Protein AF-A0A420N988-F1 (afdb_monomer)

Nearest PDB structures (foldseek):
  8f6q-assembly1_A  TM=4.960E-01  e=7.822E+00  synthetic construct
  5cwn-assembly1_A  TM=2.505E-01  e=3.284E+00  synthetic construct
  4tql-assembly1_A  TM=1.385E-01  e=5.068E+00  synthetic construct

Secondary structure (DSSP, 8-state):
-HHHHHHHHHHTGGGGT--SS--TTHHHHHHHHHHH-THHHHHHHHHHHHHHH-S-HHHHHHHHHHHHHHHHHHHHTTT---HHHHHHHHHHHHHHHHTT---HHHHHHHHHHTTHHHHTT-THHHH-HHHHHHHHHHHHHH-GGGEET-SS----HHHHHHHHHTTSTT-S--SB-TTT--BHHHHHHHHT--S-HHHHHHHHHHHHH----S--HHHHHHHHHHHHHHHHHHHHHHHHHHHHH-TT--------TTHHHHHHHHHHHHHHHHHHHHHSS-GGGGGGGHHHHHHHHH-HHHHHH-HHHHHHHHHHHHHHHHTT--HHHHHHHHHHHHHHHH--S---HHHHHHHTT--EE--

Sequence (363 aa):
MTLPLFHQYVNYGLRMFCKGYSQSWIRPFFLEMSTTSPSVPILSAAIQFYIQQGSSVPVLECIDLALKTFRYEVVSYQDTLKAGILSAGVLLCKLNFLQAQPCTPYIRMISEVYNLNTQMNLPALQQNVVVRHALELLAVMDIPQFVLGRVCPSLGLWKRFREAQDTWEGGRMTSVEVVSGMPMDLLDIFADAEYDDTENLILRLSLWEWQGDTAECLQHNLWDAWRLAGIVDLRRRDQCRRRLQDRQADHDADESCGGTSVLDRLMAVISIIFDYSRLSKHRHVLIGLIFPLVVVSLEVPYLKRHAEAKQIVDNVRNAIKAERTYNLAKVVFQLLDDAWNDGSSWYDIDERARSQGVEVALM

Structure (mmCIF, N/CA/C/O backbone):
data_AF-A0A420N988-F1
#
_entry.id   AF-A0A420N988-F1
#
loop_
_atom_site.group_PDB
_atom_site.id
_atom_site.type_symbol
_atom_site.label_atom_id
_atom_site.label_alt_id
_atom_site.label_comp_id
_atom_site.label_asym_id
_atom_site.label_entity_id
_atom_site.label_seq_id
_atom_site.pdbx_PDB_ins_code
_atom_site.Cartn_x
_atom_site.Cartn_y
_atom_site.Cartn_z
_atom_site.occupancy
_atom_site.B_iso_or_equiv
_atom_site.auth_seq_id
_atom_site.auth_comp_id
_atom_site.auth_asym_id
_atom_site.auth_atom_id
_atom_site.pdbx_PDB_model_num
ATOM 1 N N . MET A 1 1 ? -3.301 11.774 -27.652 1.00 60.62 1 MET A N 1
ATOM 2 C CA . MET A 1 1 ? -3.971 11.908 -26.336 1.00 60.62 1 MET A CA 1
ATOM 3 C C . MET A 1 1 ? -3.025 11.645 -25.163 1.00 60.62 1 MET A C 1
ATOM 5 O O . MET A 1 1 ? -3.074 12.384 -24.192 1.00 60.62 1 MET A O 1
ATOM 9 N N . THR A 1 2 ? -2.145 10.644 -25.248 1.00 77.12 2 THR A N 1
ATOM 10 C CA . THR A 1 2 ? -1.274 10.201 -24.142 1.00 77.12 2 THR A CA 1
ATOM 11 C C . THR A 1 2 ? -0.203 11.212 -23.716 1.00 77.12 2 THR A C 1
ATOM 13 O O . THR A 1 2 ? 0.007 11.386 -22.524 1.00 77.12 2 THR A O 1
ATOM 16 N N . LEU A 1 3 ? 0.435 11.935 -24.645 1.00 84.38 3 LEU A N 1
ATOM 17 C CA . LEU A 1 3 ? 1.537 12.853 -24.308 1.00 84.38 3 LEU A CA 1
ATOM 18 C C . LEU A 1 3 ? 1.1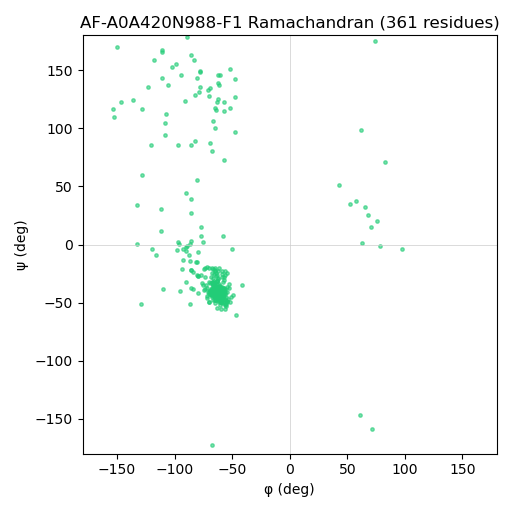25 14.033 -23.388 1.00 84.38 3 LEU A C 1
ATOM 20 O O . LEU A 1 3 ? 1.801 14.252 -22.382 1.00 84.38 3 LEU A O 1
ATOM 24 N N . PRO A 1 4 ? 0.010 14.759 -23.630 1.00 90.25 4 PRO A N 1
ATOM 25 C CA . PRO A 1 4 ? -0.479 15.767 -22.681 1.00 90.25 4 PRO A CA 1
ATOM 26 C C . PRO A 1 4 ? -0.784 15.200 -21.287 1.00 90.25 4 PRO A C 1
ATOM 28 O O . PRO A 1 4 ? -0.427 15.811 -20.280 1.00 90.25 4 PRO A O 1
ATOM 31 N N . LEU A 1 5 ? -1.402 14.016 -21.224 1.00 91.06 5 LEU A N 1
ATOM 32 C CA . LEU A 1 5 ? -1.726 13.335 -19.968 1.00 91.06 5 LEU A CA 1
ATOM 33 C C . LEU A 1 5 ? -0.465 12.876 -19.225 1.00 91.06 5 LEU A C 1
ATOM 35 O O . LEU A 1 5 ? -0.396 13.009 -18.008 1.00 91.06 5 LEU A O 1
ATOM 39 N N . PHE A 1 6 ? 0.562 12.413 -19.938 1.00 91.00 6 PHE A N 1
ATOM 40 C CA . PHE A 1 6 ? 1.863 12.091 -19.353 1.00 91.00 6 PHE A CA 1
ATOM 41 C C . PHE A 1 6 ? 2.511 13.321 -18.705 1.00 91.00 6 PHE A C 1
ATOM 43 O O . PHE A 1 6 ? 2.938 13.268 -17.553 1.00 91.00 6 PHE A O 1
ATOM 50 N N . HIS A 1 7 ? 2.524 14.466 -19.390 1.00 89.31 7 HIS A N 1
ATOM 51 C CA . HIS A 1 7 ? 3.047 15.696 -18.793 1.00 89.31 7 HIS A CA 1
ATOM 52 C C . HIS A 1 7 ? 2.239 16.143 -17.570 1.00 89.31 7 HIS A C 1
ATOM 54 O O . HIS A 1 7 ? 2.814 16.635 -16.598 1.00 89.31 7 HIS A O 1
ATOM 60 N N . GLN A 1 8 ? 0.919 15.963 -17.582 1.00 89.50 8 GLN A N 1
ATOM 61 C CA . GLN A 1 8 ? 0.089 16.234 -16.408 1.00 89.50 8 GLN A CA 1
ATOM 62 C C . GLN A 1 8 ? 0.412 15.282 -15.250 1.00 89.50 8 GLN A C 1
ATOM 64 O O . GLN A 1 8 ? 0.545 15.749 -14.118 1.00 89.50 8 GLN A O 1
ATOM 69 N N . TYR A 1 9 ? 0.627 13.994 -15.529 1.00 88.88 9 TYR A N 1
ATOM 70 C CA . TYR A 1 9 ? 1.054 13.013 -14.532 1.00 88.88 9 TYR A CA 1
ATOM 71 C C . TYR A 1 9 ? 2.343 13.448 -13.834 1.00 88.88 9 TYR A C 1
ATOM 73 O O . TYR A 1 9 ? 2.386 13.570 -12.612 1.00 88.88 9 TYR A O 1
ATOM 81 N N . VAL A 1 10 ? 3.374 13.762 -14.621 1.00 86.94 10 VAL A N 1
ATOM 82 C CA . VAL A 1 10 ? 4.700 14.128 -14.107 1.00 86.94 10 VAL A CA 1
ATOM 83 C C . VAL A 1 10 ? 4.668 15.420 -13.279 1.00 86.94 10 VAL A C 1
ATOM 85 O O . VAL A 1 10 ? 5.446 15.581 -12.342 1.00 86.94 10 VAL A O 1
ATOM 88 N N . ASN A 1 11 ? 3.773 16.357 -13.593 1.00 83.06 11 ASN A N 1
ATOM 89 C CA . ASN A 1 11 ? 3.706 17.635 -12.879 1.00 83.06 11 ASN A CA 1
ATOM 90 C C . ASN A 1 11 ? 2.770 17.611 -11.658 1.00 83.06 11 ASN A C 1
ATOM 92 O O . ASN A 1 11 ? 3.023 18.319 -10.676 1.00 83.06 11 ASN A O 1
ATOM 96 N N . TYR A 1 12 ? 1.699 16.816 -11.718 1.00 80.12 12 TYR A N 1
ATOM 97 C CA . TYR A 1 12 ? 0.610 16.845 -10.740 1.00 80.12 12 TYR A CA 1
ATOM 98 C C . TYR A 1 12 ? 0.277 15.458 -10.193 1.00 80.12 12 TYR A C 1
ATOM 100 O O . TYR A 1 12 ? 0.269 15.287 -8.976 1.00 80.12 12 TYR A O 1
ATOM 108 N N . GLY A 1 13 ? 0.052 14.472 -11.066 1.00 79.69 13 GLY A N 1
ATOM 109 C CA . GLY A 1 13 ? -0.334 13.114 -10.670 1.00 79.69 13 GLY A CA 1
ATOM 110 C C . GLY A 1 13 ? 0.653 12.440 -9.714 1.00 79.69 13 GLY A C 1
ATOM 111 O O . GLY A 1 13 ? 0.227 11.797 -8.761 1.00 79.69 13 GLY A O 1
ATOM 112 N N . LEU A 1 14 ? 1.961 12.652 -9.893 1.00 78.44 14 LEU A N 1
ATOM 113 C CA . LEU A 1 14 ? 3.000 12.077 -9.027 1.00 78.44 14 LEU A CA 1
ATOM 114 C C . LEU A 1 14 ? 2.864 12.455 -7.551 1.00 78.44 14 LEU A C 1
ATOM 116 O O . LEU A 1 14 ? 3.172 11.641 -6.682 1.00 78.44 14 LEU A O 1
ATOM 120 N N . ARG A 1 15 ? 2.359 13.659 -7.260 1.00 74.56 15 ARG A N 1
ATOM 121 C CA . ARG A 1 15 ? 2.188 14.141 -5.882 1.00 74.56 15 ARG A CA 1
ATOM 122 C C . ARG A 1 15 ? 1.162 13.325 -5.098 1.00 74.56 15 ARG A C 1
ATOM 124 O O . ARG A 1 15 ? 1.204 13.339 -3.879 1.00 74.56 15 ARG A O 1
ATOM 131 N N . MET A 1 16 ? 0.276 12.603 -5.786 1.00 71.75 16 MET A N 1
ATOM 132 C CA . MET A 1 16 ? -0.678 11.696 -5.143 1.00 71.75 16 MET A CA 1
ATOM 133 C C . MET A 1 16 ? -0.014 10.436 -4.585 1.00 71.75 16 MET A C 1
ATOM 135 O O . MET A 1 16 ? -0.609 9.763 -3.753 1.00 71.75 16 MET A O 1
ATOM 139 N N . PHE A 1 17 ? 1.191 10.104 -5.052 1.00 73.06 17 PHE A N 1
ATOM 140 C CA . PHE A 1 17 ? 1.884 8.868 -4.689 1.00 73.06 17 PHE A CA 1
ATOM 141 C C . PHE A 1 17 ? 3.183 9.101 -3.928 1.00 73.06 17 PHE A C 1
ATOM 143 O O . PHE A 1 17 ? 3.791 8.135 -3.499 1.00 73.06 17 PHE A O 1
ATOM 150 N N . CYS A 1 18 ? 3.656 10.339 -3.828 1.00 68.94 18 CYS A N 1
ATOM 151 C CA . CYS A 1 18 ? 4.918 10.651 -3.173 1.00 68.94 18 CYS A CA 1
ATOM 152 C C . CYS A 1 18 ? 4.616 11.351 -1.852 1.00 68.94 18 CYS A C 1
ATOM 154 O O . CYS A 1 18 ? 4.222 12.518 -1.856 1.00 68.94 18 CYS A O 1
ATOM 156 N N . LYS A 1 19 ? 4.764 10.628 -0.739 1.00 68.12 19 LYS A N 1
ATOM 157 C CA . LYS A 1 19 ? 4.489 11.148 0.609 1.00 68.12 19 LYS A CA 1
ATOM 158 C C . LYS A 1 19 ? 5.692 11.860 1.240 1.00 68.12 19 LYS A C 1
ATOM 160 O O . LYS A 1 19 ? 5.516 12.574 2.219 1.00 68.12 19 LYS A O 1
ATOM 165 N N . GLY A 1 20 ? 6.896 11.696 0.681 1.00 57.81 20 GLY A N 1
ATOM 166 C CA . GLY A 1 20 ? 8.115 12.347 1.167 1.00 57.81 20 GLY A CA 1
ATOM 167 C C . GLY A 1 20 ? 8.258 13.821 0.757 1.00 57.81 20 GLY A C 1
ATOM 168 O O . GLY A 1 20 ? 7.854 14.237 -0.333 1.00 57.81 20 GLY A O 1
ATOM 169 N N . TYR A 1 21 ? 8.895 14.617 1.619 1.00 51.25 21 TYR A N 1
ATOM 170 C CA . TYR A 1 21 ? 9.240 16.013 1.343 1.00 51.25 21 TYR A CA 1
ATOM 171 C C . TYR A 1 21 ? 10.360 16.112 0.290 1.00 51.25 21 TYR A C 1
ATOM 173 O O . TYR A 1 21 ? 11.432 15.544 0.455 1.00 51.25 21 TYR A O 1
ATOM 181 N N . SER A 1 22 ? 10.124 16.904 -0.764 1.00 53.00 22 SER A N 1
ATOM 182 C CA . SER A 1 22 ? 11.098 17.318 -1.795 1.00 53.00 22 SER A CA 1
ATOM 183 C C . SER A 1 22 ? 11.716 16.199 -2.646 1.00 53.00 22 SER A C 1
ATOM 185 O O . SER A 1 22 ? 12.708 15.573 -2.288 1.00 53.00 22 SER A O 1
ATOM 187 N N . GLN A 1 23 ? 11.176 15.991 -3.852 1.00 62.09 23 GLN A N 1
ATOM 188 C CA . GLN A 1 23 ? 11.666 14.955 -4.771 1.00 62.09 23 GLN A CA 1
ATOM 189 C C . GLN A 1 23 ? 11.949 15.525 -6.159 1.00 62.09 23 GLN A C 1
ATOM 191 O O . GLN A 1 23 ? 11.377 15.120 -7.173 1.00 62.09 23 GLN A O 1
ATOM 196 N N . SER A 1 24 ? 12.862 16.501 -6.193 1.00 66.69 24 SER A N 1
ATOM 197 C CA . SER A 1 24 ? 13.318 17.172 -7.419 1.00 66.69 24 SER A CA 1
ATOM 198 C C . SER A 1 24 ? 13.825 16.200 -8.493 1.00 66.69 24 SER A C 1
ATOM 200 O O . SER A 1 24 ? 13.749 16.523 -9.677 1.00 66.69 24 SER A O 1
ATOM 202 N N . TRP A 1 25 ? 14.283 15.009 -8.099 1.00 80.00 25 TRP A N 1
ATOM 203 C CA . TRP A 1 25 ? 14.855 13.995 -8.986 1.00 80.00 25 TRP A CA 1
ATOM 204 C C . TRP A 1 25 ? 13.820 13.066 -9.649 1.00 80.00 25 TRP A C 1
ATOM 206 O O . TRP A 1 25 ? 14.098 12.526 -10.719 1.00 80.00 25 TRP A O 1
ATOM 216 N N . ILE A 1 26 ? 12.607 12.921 -9.097 1.00 80.69 26 ILE A N 1
ATOM 217 C CA . ILE A 1 26 ? 11.600 11.988 -9.643 1.00 80.69 26 ILE A CA 1
ATOM 218 C C . ILE A 1 26 ? 11.086 12.443 -11.001 1.00 80.69 26 ILE A C 1
ATOM 220 O O . ILE A 1 26 ? 10.868 11.640 -11.906 1.00 80.69 26 ILE A O 1
ATOM 224 N N . ARG A 1 27 ? 10.884 13.749 -11.174 1.00 84.69 27 ARG A N 1
ATOM 225 C CA . ARG A 1 27 ? 10.446 14.281 -12.465 1.00 84.69 27 ARG A CA 1
ATOM 226 C C . ARG A 1 27 ? 11.467 13.973 -13.576 1.00 84.69 27 ARG A C 1
ATOM 228 O O . ARG A 1 27 ? 11.045 13.418 -14.590 1.00 84.69 27 ARG A O 1
ATOM 235 N N . PRO A 1 28 ? 12.767 14.288 -13.414 1.00 86.69 28 PRO A N 1
ATOM 236 C CA . PRO A 1 28 ? 13.817 13.822 -14.317 1.00 86.69 28 PRO A CA 1
ATOM 237 C C . PRO A 1 28 ? 13.795 12.307 -14.550 1.00 86.69 28 PRO A C 1
ATOM 239 O O . PRO A 1 28 ? 13.825 11.892 -15.705 1.00 86.69 28 PRO A O 1
ATOM 242 N N . PHE A 1 29 ? 13.636 11.502 -13.494 1.00 87.25 29 PHE A N 1
ATOM 243 C CA . PHE A 1 29 ? 13.543 10.041 -13.595 1.00 87.25 29 PHE A CA 1
ATOM 244 C C . PHE A 1 29 ? 12.427 9.588 -14.550 1.00 87.25 29 PHE A C 1
ATOM 246 O O . PHE A 1 29 ? 12.673 8.789 -15.449 1.00 87.25 29 PHE A O 1
ATOM 253 N N . PHE A 1 30 ? 11.208 10.128 -14.434 1.00 87.44 30 PHE A N 1
ATOM 254 C CA . PHE A 1 30 ? 10.104 9.737 -15.324 1.00 87.44 30 PHE A CA 1
ATOM 255 C C . PHE A 1 30 ? 10.333 10.152 -16.779 1.00 87.44 30 PHE A C 1
ATOM 257 O O . PHE A 1 30 ? 9.926 9.434 -17.695 1.00 87.44 30 PHE A O 1
ATOM 264 N N . LEU A 1 31 ? 10.978 11.299 -17.003 1.00 89.00 31 LEU A N 1
ATOM 265 C CA . LEU A 1 31 ? 11.339 11.744 -18.348 1.00 89.00 31 LEU A CA 1
ATOM 266 C C . LEU A 1 31 ? 12.394 10.821 -18.963 1.00 89.00 31 LEU A C 1
ATOM 268 O O . LEU A 1 31 ? 12.230 10.407 -20.107 1.00 89.00 31 LEU A O 1
ATOM 272 N N . GLU A 1 32 ? 13.415 10.435 -18.202 1.00 89.62 32 GLU A N 1
ATOM 273 C CA . GLU A 1 32 ? 14.425 9.470 -18.638 1.00 89.62 32 GLU A CA 1
ATOM 274 C C . GLU A 1 32 ? 13.804 8.096 -18.922 1.00 89.62 32 GLU A C 1
ATOM 276 O O . GLU A 1 32 ? 13.999 7.528 -19.993 1.00 89.62 32 GLU A O 1
ATOM 281 N N . MET A 1 33 ? 12.960 7.582 -18.026 1.00 90.62 33 MET A N 1
ATOM 282 C CA . MET A 1 33 ? 12.304 6.289 -18.231 1.00 90.62 33 MET A CA 1
ATOM 283 C C . MET A 1 33 ? 11.383 6.284 -19.452 1.00 90.62 33 MET A C 1
ATOM 285 O O . MET A 1 33 ? 11.294 5.269 -20.142 1.00 90.62 33 MET A O 1
ATOM 289 N N . SER A 1 34 ? 10.777 7.424 -19.792 1.00 90.88 34 SER A N 1
ATOM 290 C CA . SER A 1 34 ? 9.945 7.538 -20.993 1.00 90.88 34 SER A CA 1
ATOM 291 C C . SER A 1 34 ? 10.710 7.394 -22.312 1.00 90.88 34 SER A C 1
ATOM 293 O O . SER A 1 34 ? 10.098 7.049 -23.320 1.00 90.88 34 SER A O 1
ATOM 295 N N . THR A 1 35 ? 12.032 7.616 -22.321 1.00 89.56 35 THR A N 1
ATOM 296 C CA . THR A 1 35 ? 12.863 7.388 -23.517 1.00 89.56 35 THR A CA 1
ATOM 297 C C . THR A 1 35 ? 13.303 5.931 -23.645 1.00 89.56 35 THR A C 1
ATOM 299 O O . THR A 1 35 ? 13.580 5.470 -24.750 1.00 89.56 35 THR A O 1
ATOM 302 N N . THR A 1 36 ? 13.336 5.193 -22.530 1.00 88.56 36 THR A N 1
ATOM 303 C CA . THR A 1 36 ? 13.796 3.796 -22.488 1.00 88.56 36 THR A CA 1
ATOM 304 C C . THR A 1 36 ? 12.668 2.775 -22.643 1.00 88.56 36 THR A C 1
ATOM 306 O O . THR A 1 36 ? 12.941 1.639 -23.029 1.00 88.56 36 THR A O 1
ATOM 309 N N . SER A 1 37 ? 11.415 3.157 -22.366 1.00 91.94 37 SER A N 1
ATOM 310 C CA . SER A 1 37 ? 10.244 2.282 -22.488 1.00 91.94 37 SER A CA 1
ATOM 311 C C . SER A 1 37 ? 8.987 3.059 -22.912 1.00 91.94 37 SER A C 1
ATOM 313 O O . SER A 1 37 ? 8.571 3.977 -22.196 1.00 91.94 37 SER A O 1
ATOM 315 N N . PRO A 1 38 ? 8.324 2.694 -24.031 1.00 92.81 38 PRO A N 1
ATOM 316 C CA . PRO A 1 38 ? 7.057 3.306 -24.434 1.00 92.81 38 PRO A CA 1
ATOM 317 C C . PRO A 1 38 ? 5.894 3.041 -23.462 1.00 92.81 38 PRO A C 1
ATOM 319 O O . PRO A 1 38 ? 4.943 3.826 -23.433 1.00 92.81 38 PRO A O 1
ATOM 322 N N . SER A 1 39 ? 5.950 1.998 -22.629 1.00 94.88 39 SER A N 1
ATOM 323 C CA . SER A 1 39 ? 4.914 1.721 -21.626 1.00 94.88 39 SER A CA 1
ATOM 324 C C . SER A 1 39 ? 4.863 2.758 -20.517 1.00 94.88 39 SER A C 1
ATOM 326 O O . SER A 1 39 ? 3.777 3.061 -20.027 1.00 94.88 39 SER A O 1
ATOM 328 N N . VAL A 1 40 ? 6.003 3.337 -20.133 1.00 94.25 40 VAL A N 1
ATOM 329 C CA . VAL A 1 40 ? 6.080 4.336 -19.055 1.00 94.25 40 VAL A CA 1
ATOM 330 C C . VAL A 1 40 ? 5.154 5.535 -19.309 1.00 94.25 40 VAL A C 1
ATOM 332 O O . VAL A 1 40 ? 4.296 5.802 -18.458 1.00 94.25 40 VAL A O 1
ATOM 335 N N . PRO A 1 41 ? 5.242 6.256 -20.447 1.00 94.56 41 PRO A N 1
ATOM 336 C CA . PRO A 1 41 ? 4.362 7.391 -20.700 1.00 94.56 41 PRO A CA 1
ATOM 337 C C . PRO A 1 41 ? 2.897 6.981 -20.892 1.00 94.56 41 PRO A C 1
ATOM 339 O O . PRO A 1 41 ? 2.010 7.738 -20.498 1.00 94.56 41 PRO A O 1
ATOM 342 N N . ILE A 1 42 ? 2.613 5.797 -21.449 1.00 95.38 42 ILE A N 1
ATOM 343 C CA . ILE A 1 42 ? 1.234 5.332 -21.680 1.00 95.38 42 ILE A CA 1
ATOM 344 C C . ILE A 1 42 ? 0.550 4.952 -20.359 1.00 95.38 42 ILE A C 1
ATOM 346 O O . ILE A 1 42 ? -0.570 5.397 -20.114 1.00 95.38 42 ILE A O 1
ATOM 350 N N . LEU A 1 43 ? 1.221 4.206 -19.475 1.00 95.62 43 LEU A N 1
ATOM 351 C CA . LEU A 1 43 ? 0.703 3.873 -18.142 1.00 95.62 43 LEU A CA 1
ATOM 352 C C . LEU A 1 43 ? 0.544 5.119 -17.271 1.00 95.62 43 LEU A C 1
ATOM 354 O O . LEU A 1 43 ? -0.487 5.292 -16.626 1.00 95.62 43 LEU A O 1
ATOM 358 N N . SER A 1 44 ? 1.521 6.026 -17.303 1.00 94.56 44 SER A N 1
ATOM 359 C CA . SER A 1 44 ? 1.432 7.318 -16.613 1.00 94.56 44 SER A CA 1
ATOM 360 C C . SER A 1 44 ? 0.224 8.134 -17.089 1.00 94.56 44 SER A C 1
ATOM 362 O O . SER A 1 44 ? -0.517 8.695 -16.280 1.00 94.56 44 SER A O 1
ATOM 364 N N . ALA A 1 45 ? -0.014 8.168 -18.404 1.00 94.12 45 ALA A N 1
ATOM 365 C CA . ALA A 1 45 ? -1.183 8.815 -18.985 1.00 94.12 45 ALA A CA 1
ATOM 366 C C . ALA A 1 45 ? -2.490 8.134 -18.554 1.00 94.12 45 ALA A C 1
ATOM 368 O O . ALA A 1 45 ? -3.438 8.835 -18.207 1.00 94.12 45 ALA A O 1
ATOM 369 N N . ALA A 1 46 ? -2.536 6.799 -18.525 1.00 94.69 46 ALA A N 1
ATOM 370 C CA . ALA A 1 46 ? -3.703 6.042 -18.075 1.00 94.69 46 ALA A CA 1
ATOM 371 C C . ALA A 1 46 ? -4.029 6.321 -16.598 1.00 94.69 46 ALA A C 1
ATOM 373 O O . ALA A 1 46 ? -5.181 6.605 -16.270 1.00 94.69 46 ALA A O 1
ATOM 374 N N . ILE A 1 47 ? -3.015 6.345 -15.723 1.00 92.81 47 ILE A N 1
ATOM 375 C CA . ILE A 1 47 ? -3.168 6.724 -14.311 1.00 92.81 47 ILE A CA 1
ATOM 376 C C . ILE A 1 47 ? -3.711 8.148 -14.198 1.00 92.81 47 ILE A C 1
ATOM 378 O O . ILE A 1 47 ? -4.683 8.385 -13.484 1.00 92.81 47 ILE A O 1
ATOM 382 N N . GLN A 1 48 ? -3.126 9.106 -14.921 1.00 92.25 48 GLN A N 1
ATOM 383 C CA . GLN A 1 48 ? -3.580 10.495 -14.880 1.00 92.25 48 GLN A CA 1
ATOM 384 C C . GLN A 1 48 ? -5.001 10.669 -15.423 1.00 92.25 48 GLN A C 1
ATOM 386 O O . GLN A 1 48 ? -5.754 11.498 -14.905 1.00 92.25 48 GLN A O 1
ATOM 391 N N . PHE A 1 49 ? -5.376 9.898 -16.441 1.00 92.44 49 PHE A N 1
ATOM 392 C CA . PHE A 1 49 ? -6.714 9.943 -17.012 1.00 92.44 49 PHE A CA 1
ATOM 393 C C . PHE A 1 49 ? -7.745 9.360 -16.044 1.00 92.44 49 PHE A C 1
ATOM 395 O O . PHE A 1 49 ? -8.786 9.975 -15.813 1.00 92.44 49 PHE A O 1
ATOM 402 N N . TYR A 1 50 ? -7.411 8.241 -15.397 1.00 90.56 50 TYR A N 1
ATOM 403 C CA . TYR A 1 50 ? -8.215 7.649 -14.331 1.00 90.56 50 TYR A CA 1
ATOM 404 C C . TYR A 1 50 ? -8.369 8.597 -13.135 1.00 90.56 50 TYR A C 1
ATOM 406 O O . TYR A 1 50 ? -9.470 8.778 -12.624 1.00 90.56 50 TYR A O 1
ATOM 414 N N . ILE A 1 51 ? -7.295 9.283 -12.745 1.00 86.69 51 ILE A N 1
ATOM 415 C CA . ILE A 1 51 ? -7.325 10.341 -11.728 1.00 86.69 51 ILE A CA 1
ATOM 416 C C . ILE A 1 51 ? -8.328 11.451 -12.097 1.00 86.69 51 ILE A C 1
ATOM 418 O O . ILE A 1 51 ? -9.004 11.997 -11.230 1.00 86.69 51 ILE A O 1
ATOM 422 N N . GLN A 1 52 ? -8.440 11.823 -13.372 1.00 87.31 52 GLN A N 1
ATOM 423 C CA . GLN A 1 52 ? -9.306 12.932 -13.787 1.00 87.31 52 GLN A CA 1
ATOM 424 C C . GLN A 1 52 ? -10.765 12.526 -13.994 1.00 87.31 52 GLN A C 1
ATOM 426 O O . GLN A 1 52 ? -11.654 13.316 -13.683 1.00 87.31 52 GLN A O 1
ATOM 431 N N . GLN A 1 53 ? -11.007 11.336 -14.545 1.00 86.62 53 GLN A N 1
ATOM 432 C CA . GLN A 1 53 ? -12.322 10.926 -15.052 1.00 86.62 53 GLN A CA 1
ATOM 433 C C . GLN A 1 53 ? -12.894 9.681 -14.359 1.00 86.62 53 GLN A C 1
ATOM 435 O O . GLN A 1 53 ? -14.012 9.269 -14.662 1.00 86.62 53 GLN A O 1
ATOM 440 N N . GLY A 1 54 ? -12.150 9.058 -13.443 1.00 85.25 54 GLY A N 1
ATOM 441 C CA . GLY A 1 54 ? -12.549 7.813 -12.795 1.00 85.25 54 GLY A CA 1
ATOM 442 C C . GLY A 1 54 ? -12.730 6.661 -13.789 1.00 85.25 54 GLY A C 1
ATOM 443 O O . GLY A 1 54 ? -12.031 6.556 -14.795 1.00 85.25 54 GLY A O 1
ATOM 444 N N . SER A 1 55 ? -13.679 5.769 -13.496 1.00 82.88 55 SER A N 1
ATOM 445 C CA . SER A 1 55 ? -13.981 4.597 -14.330 1.00 82.88 55 SER A CA 1
ATOM 446 C C . SER A 1 55 ? -14.968 4.957 -15.444 1.00 82.88 55 SER A C 1
ATOM 448 O O . SER A 1 55 ? -16.175 4.803 -15.285 1.00 82.88 55 SER A O 1
ATOM 450 N N . SER A 1 56 ? -14.454 5.455 -16.568 1.00 88.06 56 SER A N 1
ATOM 451 C CA . SER A 1 56 ? -15.232 5.720 -17.788 1.00 88.06 56 SER A CA 1
ATOM 452 C C . SER A 1 56 ? -14.731 4.865 -18.956 1.00 88.06 56 SER A C 1
ATOM 454 O O . SER A 1 56 ? -13.588 4.411 -18.943 1.00 88.06 56 SER A O 1
ATOM 456 N N . VAL A 1 57 ? -15.564 4.653 -19.982 1.00 89.81 57 VAL A N 1
ATOM 457 C CA . VAL A 1 57 ? -15.194 3.844 -21.163 1.00 89.81 57 VAL A CA 1
ATOM 458 C C . VAL A 1 57 ? -13.880 4.317 -21.814 1.00 89.81 57 VAL A C 1
ATOM 460 O O . VAL A 1 57 ? -12.995 3.480 -21.984 1.00 89.81 57 VAL A O 1
ATOM 463 N N . PRO A 1 58 ? -13.655 5.625 -22.066 1.00 91.25 58 PRO A N 1
ATOM 464 C CA . PRO A 1 58 ? -12.391 6.091 -22.647 1.00 91.25 58 PRO A CA 1
ATOM 465 C C . PRO A 1 58 ? -11.170 5.829 -21.755 1.00 91.25 58 PRO A C 1
ATOM 467 O O . PRO A 1 58 ? -10.061 5.610 -22.246 1.00 91.25 58 PRO A O 1
ATOM 470 N N . VAL A 1 59 ? -11.354 5.847 -20.430 1.00 90.31 59 VAL A N 1
ATOM 471 C CA . VAL A 1 59 ? -10.282 5.504 -19.487 1.00 90.31 59 VAL A CA 1
ATOM 472 C C . VAL A 1 59 ? -9.948 4.020 -19.592 1.00 90.31 59 VAL A C 1
ATOM 474 O O . VAL A 1 59 ? -8.772 3.675 -19.655 1.00 90.31 59 VAL A O 1
ATOM 477 N N . LEU A 1 60 ? -10.955 3.148 -19.669 1.00 91.94 60 LEU A N 1
ATOM 478 C CA . LEU A 1 60 ? -10.744 1.706 -19.820 1.00 91.94 60 LEU A CA 1
ATOM 479 C C . LEU A 1 60 ? -10.035 1.362 -21.138 1.00 91.94 60 LEU A C 1
ATOM 481 O O . LEU A 1 60 ? -9.125 0.539 -21.128 1.00 91.94 60 LEU A O 1
ATOM 485 N N . GLU A 1 61 ? -10.368 2.035 -22.242 1.00 93.19 61 GLU A N 1
ATOM 486 C CA . GLU A 1 61 ? -9.647 1.896 -23.519 1.00 93.19 61 GLU A CA 1
ATOM 487 C C . GLU A 1 61 ? -8.171 2.315 -23.400 1.00 93.19 61 GLU A C 1
ATOM 489 O O . GLU A 1 61 ? -7.275 1.641 -23.913 1.00 93.19 61 GLU A O 1
ATOM 494 N N . CYS A 1 62 ? -7.892 3.407 -22.679 1.00 92.81 62 CYS A N 1
ATOM 495 C CA . CYS A 1 62 ? -6.521 3.850 -22.418 1.00 92.81 62 CYS A CA 1
ATOM 496 C C . CYS A 1 62 ? -5.742 2.850 -21.548 1.00 92.81 62 CYS A C 1
ATOM 498 O O . CYS A 1 62 ? -4.545 2.649 -21.763 1.00 92.81 62 CYS A O 1
ATOM 500 N N . ILE A 1 63 ? -6.406 2.227 -20.572 1.00 94.00 63 ILE A N 1
ATOM 501 C CA . ILE A 1 63 ? -5.820 1.188 -19.716 1.00 94.00 63 ILE A CA 1
ATOM 502 C C . ILE A 1 63 ? -5.543 -0.083 -20.523 1.00 94.00 63 ILE A C 1
ATOM 504 O O . ILE A 1 63 ? -4.459 -0.649 -20.400 1.00 94.00 63 ILE A O 1
ATOM 508 N N . ASP A 1 64 ? -6.464 -0.503 -21.391 1.00 94.62 64 ASP A N 1
ATOM 509 C CA . ASP A 1 64 ? -6.259 -1.643 -22.291 1.00 94.62 64 ASP A CA 1
ATOM 510 C C . ASP A 1 64 ? -5.062 -1.415 -23.229 1.00 94.62 64 ASP A C 1
ATOM 512 O O . ASP A 1 64 ? -4.199 -2.286 -23.365 1.00 94.62 64 ASP A O 1
ATOM 516 N N . LEU A 1 65 ? -4.930 -0.211 -23.796 1.00 94.88 65 LEU A N 1
ATOM 517 C CA . LEU A 1 65 ? -3.751 0.169 -24.578 1.00 94.88 65 LEU A CA 1
ATOM 518 C C . LEU A 1 65 ? -2.457 0.085 -23.749 1.00 94.88 65 LEU A C 1
ATOM 520 O O . LEU A 1 65 ? -1.439 -0.418 -24.236 1.00 94.88 65 LEU A O 1
ATOM 524 N N . ALA A 1 66 ? -2.488 0.560 -22.502 1.00 94.69 66 ALA A N 1
ATOM 525 C CA . ALA A 1 66 ? -1.342 0.513 -21.600 1.00 94.69 66 ALA A CA 1
ATOM 526 C C . ALA A 1 66 ? -0.925 -0.931 -21.280 1.00 94.69 66 ALA A C 1
ATOM 528 O O . ALA A 1 66 ? 0.252 -1.275 -21.391 1.00 94.69 66 ALA A O 1
ATOM 529 N N . LEU A 1 67 ? -1.895 -1.797 -20.972 1.00 93.81 67 LEU A N 1
ATOM 530 C CA . LEU A 1 67 ? -1.682 -3.222 -20.715 1.00 93.81 67 LEU A CA 1
ATOM 531 C C . LEU A 1 67 ? -1.118 -3.949 -21.936 1.00 93.81 67 LEU A C 1
ATOM 533 O O . LEU A 1 67 ? -0.171 -4.724 -21.803 1.00 93.81 67 LEU A O 1
ATOM 537 N N . LYS A 1 68 ? -1.676 -3.703 -23.127 1.00 94.56 68 LYS A N 1
ATOM 538 C CA . LYS A 1 68 ? -1.191 -4.296 -24.382 1.00 94.56 68 LYS A CA 1
ATOM 539 C C . LYS A 1 68 ? 0.253 -3.900 -24.665 1.00 94.56 68 LYS A C 1
ATOM 541 O O . LYS A 1 68 ? 1.061 -4.768 -24.986 1.00 94.56 68 LYS A O 1
ATOM 546 N N . THR A 1 69 ? 0.581 -2.620 -24.496 1.00 94.25 69 THR A N 1
ATOM 547 C CA . THR A 1 69 ? 1.944 -2.121 -24.727 1.00 94.25 69 THR A CA 1
ATOM 548 C C . THR A 1 69 ? 2.931 -2.734 -23.735 1.00 94.25 69 THR A C 1
ATOM 550 O O . THR A 1 69 ? 3.969 -3.250 -24.144 1.00 94.25 69 THR A O 1
ATOM 553 N N . PHE A 1 70 ? 2.566 -2.775 -22.452 1.00 93.88 70 PHE A N 1
ATOM 554 C CA . PHE A 1 70 ? 3.407 -3.358 -21.410 1.00 93.88 70 PHE A CA 1
ATOM 555 C C . PHE A 1 70 ? 3.662 -4.848 -21.629 1.00 93.88 70 PHE A C 1
ATOM 557 O O . PHE A 1 70 ? 4.806 -5.294 -21.583 1.00 93.88 70 PHE A O 1
ATOM 564 N N . ARG A 1 71 ? 2.615 -5.621 -21.939 1.00 91.44 71 ARG A N 1
ATOM 565 C CA . ARG A 1 71 ? 2.749 -7.053 -22.245 1.00 91.44 71 ARG A CA 1
ATOM 566 C C . ARG A 1 71 ? 3.649 -7.290 -23.456 1.00 91.44 71 ARG A C 1
ATOM 568 O O . ARG A 1 71 ? 4.476 -8.196 -23.417 1.00 91.44 71 ARG A O 1
ATOM 575 N N . TYR A 1 72 ? 3.519 -6.473 -24.501 1.00 91.69 72 TYR A N 1
ATOM 576 C CA . TYR A 1 72 ? 4.377 -6.568 -25.681 1.00 91.69 72 TYR A CA 1
ATOM 577 C C . TYR A 1 72 ? 5.855 -6.315 -25.342 1.00 91.69 72 TYR A C 1
ATOM 579 O O . TYR A 1 72 ? 6.721 -7.078 -25.771 1.00 91.69 72 TYR A O 1
ATOM 587 N N . GLU A 1 73 ? 6.155 -5.289 -24.538 1.00 90.88 73 GLU A N 1
ATOM 588 C CA . GLU A 1 73 ? 7.528 -5.018 -24.092 1.00 90.88 73 GLU A CA 1
ATOM 589 C C . GLU A 1 73 ? 8.096 -6.137 -23.220 1.00 90.88 73 GLU A C 1
ATOM 591 O O . GLU A 1 73 ? 9.227 -6.560 -23.447 1.00 90.88 73 GLU A O 1
ATOM 596 N N . VAL A 1 74 ? 7.311 -6.653 -22.271 1.00 87.81 74 VAL A N 1
ATOM 597 C CA . VAL A 1 74 ? 7.724 -7.761 -21.398 1.00 87.81 74 VAL A CA 1
ATOM 598 C C . VAL A 1 74 ? 8.100 -9.002 -22.211 1.00 87.81 74 VAL A C 1
ATOM 600 O O . VAL A 1 74 ? 9.148 -9.594 -21.973 1.00 87.81 74 VAL A O 1
ATOM 603 N N . VAL A 1 75 ? 7.289 -9.371 -23.207 1.00 86.50 75 VAL A N 1
ATOM 604 C CA . VAL A 1 75 ? 7.581 -10.517 -24.086 1.00 86.50 75 VAL A CA 1
ATOM 605 C C . VAL A 1 75 ? 8.822 -10.267 -24.949 1.00 86.50 75 VAL A C 1
ATOM 607 O O . VAL A 1 75 ? 9.594 -11.188 -25.196 1.00 86.50 75 VAL A O 1
ATOM 610 N N . SER A 1 76 ? 9.044 -9.027 -25.388 1.00 85.25 76 SER A N 1
ATOM 611 C CA . SER A 1 76 ? 10.161 -8.682 -26.277 1.00 85.25 76 SER A CA 1
ATOM 612 C C . SER A 1 76 ? 11.531 -8.675 -25.585 1.00 85.25 76 SER A C 1
ATOM 614 O O . SER A 1 76 ? 12.551 -8.740 -26.268 1.00 85.25 76 SER A O 1
ATOM 616 N N . TYR A 1 77 ? 11.574 -8.562 -24.253 1.00 77.31 77 TYR A N 1
ATOM 617 C CA . TYR A 1 77 ? 12.810 -8.364 -23.483 1.00 77.31 77 TYR A CA 1
ATOM 618 C C . TYR A 1 77 ? 12.929 -9.301 -22.273 1.00 77.31 77 TYR A C 1
ATOM 620 O O . TYR A 1 77 ? 13.484 -8.905 -21.245 1.00 77.31 77 TYR A O 1
ATOM 628 N N . GLN A 1 78 ? 12.412 -10.529 -22.396 1.00 69.81 78 GLN A N 1
ATOM 629 C CA . GLN A 1 78 ? 12.504 -11.562 -21.358 1.00 69.81 78 GLN A CA 1
ATOM 630 C C . GLN A 1 78 ? 13.937 -11.695 -20.804 1.00 69.81 78 GLN A C 1
ATOM 632 O O . GLN A 1 78 ? 14.918 -11.523 -21.531 1.00 69.81 78 GLN A O 1
ATOM 637 N N . ASP A 1 79 ? 14.041 -11.936 -19.493 1.00 67.50 79 ASP A N 1
ATOM 638 C CA . ASP A 1 79 ? 15.284 -12.153 -18.734 1.00 67.50 79 ASP A CA 1
ATOM 639 C C . ASP A 1 79 ? 16.285 -10.983 -18.679 1.00 67.50 79 ASP A C 1
ATOM 641 O O . ASP A 1 79 ? 17.329 -11.086 -18.033 1.00 67.50 79 ASP A O 1
ATOM 645 N N . THR A 1 80 ? 15.980 -9.834 -19.292 1.00 73.50 80 THR A N 1
ATOM 646 C CA . THR A 1 80 ? 16.823 -8.634 -19.200 1.00 73.50 80 THR A CA 1
ATOM 647 C C . THR A 1 80 ? 16.164 -7.590 -18.310 1.00 73.50 80 THR A C 1
ATOM 649 O O . THR A 1 80 ? 15.160 -6.988 -18.690 1.00 73.50 80 THR A O 1
ATOM 652 N N . LEU A 1 81 ? 16.756 -7.308 -17.146 1.00 76.44 81 LEU A N 1
ATOM 653 C CA . LEU A 1 81 ? 16.251 -6.299 -16.212 1.00 76.44 81 LEU A CA 1
ATOM 654 C C . LEU A 1 81 ? 16.420 -4.878 -16.779 1.00 76.44 81 LEU A C 1
ATOM 656 O O . LEU A 1 81 ? 17.415 -4.193 -16.538 1.00 76.44 81 LEU A O 1
ATOM 660 N N . LYS A 1 82 ? 15.435 -4.418 -17.554 1.00 84.44 82 LYS A N 1
ATOM 661 C CA . LYS A 1 82 ? 15.401 -3.055 -18.093 1.00 84.44 82 LYS A CA 1
ATOM 662 C C . LYS A 1 82 ? 14.669 -2.120 -17.147 1.00 84.44 82 LYS A C 1
ATOM 664 O O . LYS A 1 82 ? 13.488 -2.307 -16.861 1.00 84.44 82 LYS A O 1
ATOM 669 N N . ALA A 1 83 ? 15.351 -1.055 -16.739 1.00 86.25 83 ALA A N 1
ATOM 670 C CA . ALA A 1 83 ? 14.837 -0.101 -15.763 1.00 86.25 83 ALA A CA 1
ATOM 671 C C . ALA A 1 83 ? 13.495 0.540 -16.178 1.00 86.25 83 ALA A C 1
ATOM 673 O O . ALA A 1 83 ? 12.592 0.664 -15.352 1.00 86.25 83 ALA A O 1
ATOM 674 N N . GLY A 1 84 ? 13.326 0.868 -17.466 1.00 88.38 84 GLY A N 1
ATOM 675 C CA . GLY A 1 84 ? 12.078 1.418 -18.004 1.00 88.38 84 GLY A CA 1
ATOM 676 C C . GLY A 1 84 ? 10.897 0.450 -17.906 1.00 88.38 84 GLY A C 1
ATOM 677 O O . GLY A 1 84 ? 9.821 0.839 -17.458 1.00 88.38 84 GLY A O 1
ATOM 678 N N . ILE A 1 85 ? 11.100 -0.828 -18.241 1.00 89.12 85 ILE A N 1
ATOM 679 C CA . ILE A 1 85 ? 10.030 -1.835 -18.189 1.00 89.12 85 ILE A CA 1
ATOM 680 C C . ILE A 1 85 ? 9.712 -2.208 -16.734 1.00 89.12 85 ILE A C 1
ATOM 682 O O . ILE A 1 85 ? 8.543 -2.334 -16.377 1.00 89.12 85 ILE A O 1
ATOM 686 N N . LEU A 1 86 ? 10.715 -2.312 -15.855 1.00 89.81 86 LEU A N 1
ATOM 687 C CA . LEU A 1 86 ? 10.479 -2.494 -14.418 1.00 89.81 86 LEU A CA 1
ATOM 688 C C . LEU A 1 86 ? 9.667 -1.324 -13.827 1.00 89.81 86 LEU A C 1
ATOM 690 O O . LEU A 1 86 ? 8.685 -1.543 -13.120 1.00 89.81 86 LEU A O 1
ATOM 694 N N . SER A 1 87 ? 10.019 -0.086 -14.185 1.00 91.06 87 SER A N 1
ATOM 695 C CA . SER A 1 87 ? 9.282 1.119 -13.780 1.00 91.06 87 SER A CA 1
ATOM 696 C C . SER A 1 87 ? 7.847 1.123 -14.321 1.00 91.06 87 SER A C 1
ATOM 698 O O . SER A 1 87 ? 6.916 1.496 -13.607 1.00 91.06 87 SER A O 1
ATOM 700 N N . ALA A 1 88 ? 7.636 0.659 -15.558 1.00 93.00 88 ALA A N 1
ATOM 701 C CA . ALA A 1 88 ? 6.301 0.431 -16.107 1.00 93.00 88 ALA A CA 1
ATOM 702 C C . ALA A 1 88 ? 5.525 -0.621 -15.291 1.00 93.00 88 ALA A C 1
ATOM 704 O O . ALA A 1 88 ? 4.356 -0.410 -14.979 1.00 93.00 88 ALA A O 1
ATOM 705 N N . GLY A 1 89 ? 6.174 -1.701 -14.852 1.00 93.31 89 GLY A N 1
ATOM 706 C CA . GLY A 1 89 ? 5.576 -2.691 -13.952 1.00 93.31 89 GLY A CA 1
ATOM 707 C C . GLY A 1 89 ? 5.113 -2.090 -12.619 1.00 93.31 89 GLY A C 1
ATOM 708 O O . GLY A 1 89 ? 3.998 -2.359 -12.171 1.00 93.31 89 GLY A O 1
ATOM 709 N N . VAL A 1 90 ? 5.913 -1.201 -12.023 1.00 92.50 90 VAL A N 1
ATOM 710 C CA . VAL A 1 90 ? 5.532 -0.457 -10.808 1.00 92.50 90 V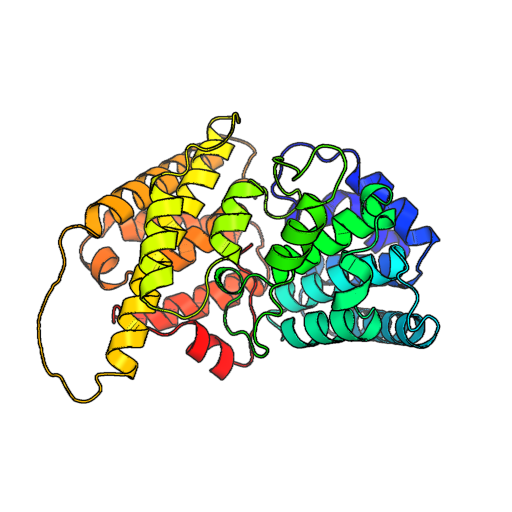AL A CA 1
ATOM 711 C C . VAL A 1 90 ? 4.317 0.441 -11.059 1.00 92.50 90 VAL A C 1
ATOM 713 O O . VAL A 1 90 ? 3.387 0.464 -10.250 1.00 92.50 90 VAL A O 1
ATOM 716 N N . LEU A 1 91 ? 4.279 1.160 -12.186 1.00 93.75 91 LEU A N 1
ATOM 717 C CA . LEU A 1 91 ? 3.120 1.979 -12.563 1.00 93.75 91 LEU A CA 1
ATOM 718 C C . LEU A 1 91 ? 1.860 1.134 -12.757 1.00 93.75 91 LEU A C 1
ATOM 720 O O . LEU A 1 91 ? 0.782 1.537 -12.322 1.00 93.75 91 LEU A O 1
ATOM 724 N N . LEU A 1 92 ? 1.991 -0.041 -13.371 1.00 94.75 92 LEU A N 1
ATOM 725 C CA . LEU A 1 92 ? 0.885 -0.976 -13.526 1.00 94.75 92 LEU A CA 1
ATOM 726 C C . LEU A 1 92 ? 0.344 -1.428 -12.163 1.00 94.75 92 LEU A C 1
ATOM 728 O O . LEU A 1 92 ? -0.870 -1.437 -11.963 1.00 94.75 92 LEU A O 1
ATOM 732 N N . CYS A 1 93 ? 1.218 -1.743 -11.207 1.00 93.75 93 CYS A N 1
ATOM 733 C CA . CYS A 1 93 ? 0.809 -2.086 -9.843 1.00 93.75 93 CYS A CA 1
ATOM 734 C C . CYS A 1 93 ? 0.047 -0.925 -9.177 1.00 93.75 93 CYS A C 1
ATOM 736 O O . CYS A 1 93 ? -1.055 -1.114 -8.659 1.00 93.75 93 CYS A O 1
ATOM 738 N N . LYS A 1 94 ? 0.569 0.306 -9.281 1.00 91.12 94 LYS A N 1
ATOM 739 C CA . LYS A 1 94 ? -0.105 1.512 -8.766 1.00 91.12 94 LYS A CA 1
ATOM 740 C C . LYS A 1 94 ? -1.478 1.736 -9.399 1.00 91.12 94 LYS A C 1
ATOM 742 O O . LYS A 1 94 ? -2.422 2.080 -8.692 1.00 91.12 94 LYS A O 1
ATOM 747 N N . LEU A 1 95 ? -1.607 1.534 -10.710 1.00 92.38 95 LEU A N 1
ATOM 748 C CA . LEU A 1 95 ? -2.886 1.643 -11.409 1.00 92.38 95 LEU A CA 1
ATOM 749 C C . LEU A 1 95 ? -3.912 0.639 -10.865 1.00 92.38 95 LEU A C 1
ATOM 751 O O . LEU A 1 95 ? -5.033 1.038 -10.560 1.00 92.38 95 LEU A O 1
ATOM 755 N N . ASN A 1 96 ? -3.526 -0.628 -10.685 1.00 92.62 96 ASN A N 1
ATOM 756 C CA . ASN A 1 96 ? -4.428 -1.646 -10.138 1.00 92.62 96 ASN A CA 1
ATOM 757 C C . ASN A 1 96 ? -4.877 -1.293 -8.715 1.00 92.62 96 ASN A C 1
ATOM 759 O O . ASN A 1 96 ? -6.076 -1.322 -8.439 1.00 92.62 96 ASN A O 1
ATOM 763 N N . PHE A 1 97 ? -3.963 -0.848 -7.845 1.00 90.25 97 PHE A N 1
ATOM 764 C CA . PHE A 1 97 ? -4.341 -0.393 -6.505 1.00 90.25 97 PHE A CA 1
ATOM 765 C C . PHE A 1 97 ? -5.317 0.790 -6.535 1.00 90.25 97 PHE A C 1
ATOM 767 O O . PHE A 1 97 ? -6.328 0.761 -5.839 1.00 90.25 97 PHE A O 1
ATOM 774 N N . LEU A 1 98 ? -5.108 1.796 -7.392 1.00 88.38 98 LEU A N 1
ATOM 775 C CA . LEU A 1 98 ? -6.057 2.914 -7.554 1.00 88.38 98 LEU A CA 1
ATOM 776 C C . LEU A 1 98 ? -7.462 2.469 -7.990 1.00 88.38 98 LEU A C 1
ATOM 778 O O . LEU A 1 98 ? -8.455 3.157 -7.714 1.00 88.38 98 LEU A O 1
ATOM 782 N N . GLN A 1 99 ? -7.543 1.349 -8.705 1.00 89.94 99 GLN A N 1
ATOM 783 C CA . GLN A 1 99 ? -8.785 0.726 -9.155 1.00 89.94 99 GLN A CA 1
ATOM 784 C C . GLN A 1 99 ? -9.361 -0.277 -8.148 1.00 89.94 99 GLN A C 1
ATOM 786 O O . GLN A 1 99 ? -10.432 -0.825 -8.408 1.00 89.94 99 GLN A O 1
ATOM 791 N N . ALA A 1 100 ? -8.683 -0.494 -7.015 1.00 91.19 100 ALA A N 1
ATOM 792 C CA . ALA A 1 100 ? -8.962 -1.564 -6.063 1.00 91.19 100 ALA A CA 1
ATOM 793 C C . ALA A 1 100 ? -9.028 -2.955 -6.733 1.00 91.19 100 ALA A C 1
ATOM 795 O O . ALA A 1 100 ? -9.855 -3.792 -6.376 1.00 91.19 100 ALA A O 1
ATOM 796 N N . GLN A 1 101 ? -8.199 -3.175 -7.757 1.00 92.00 101 GLN A N 1
ATOM 797 C CA . GLN A 1 101 ? -8.111 -4.420 -8.522 1.00 92.00 101 GLN A CA 1
ATOM 798 C C . GLN A 1 101 ? -6.941 -5.284 -8.033 1.00 92.00 101 GLN A C 1
ATOM 800 O O . GLN A 1 101 ? -5.954 -4.729 -7.541 1.00 92.00 101 GLN A O 1
ATOM 805 N N . PRO A 1 102 ? -6.997 -6.618 -8.230 1.00 92.31 102 PRO A N 1
ATOM 806 C CA . PRO A 1 102 ? -5.893 -7.514 -7.900 1.00 92.31 102 PRO A CA 1
ATOM 807 C C . PRO A 1 102 ? -4.560 -7.067 -8.521 1.00 92.31 102 PRO A C 1
ATOM 809 O O . PRO A 1 102 ? -4.391 -7.023 -9.740 1.00 92.31 102 PRO A O 1
ATOM 812 N N . CYS A 1 103 ? -3.601 -6.751 -7.660 1.00 93.88 103 CYS A N 1
ATOM 813 C CA . CYS A 1 103 ? -2.275 -6.240 -7.972 1.00 93.88 103 CYS A CA 1
ATOM 814 C C . CYS A 1 103 ? -1.182 -7.275 -7.672 1.00 93.88 103 CYS A C 1
ATOM 816 O O . CYS A 1 103 ? -0.243 -7.432 -8.455 1.00 93.88 103 CYS A O 1
ATOM 818 N N . THR A 1 104 ? -1.318 -8.043 -6.587 1.00 94.38 104 THR A N 1
ATOM 819 C CA . THR A 1 104 ? -0.313 -9.037 -6.180 1.00 94.38 104 THR A CA 1
ATOM 820 C C . THR A 1 104 ? 0.016 -10.099 -7.250 1.00 94.38 104 THR A C 1
ATOM 822 O O . THR A 1 104 ? 1.184 -10.493 -7.326 1.00 94.38 104 THR A O 1
ATOM 825 N N . PRO A 1 105 ? -0.900 -10.511 -8.160 1.00 94.56 105 PRO A N 1
ATOM 826 C CA . PRO A 1 105 ? -0.526 -11.359 -9.296 1.00 94.56 105 PRO A CA 1
ATOM 827 C C . PRO A 1 105 ? 0.454 -10.685 -10.271 1.00 94.56 105 PRO A C 1
ATOM 829 O O . PRO A 1 105 ? 1.324 -11.355 -10.824 1.00 94.56 105 PRO A O 1
ATOM 832 N N . TYR A 1 106 ? 0.356 -9.364 -10.468 1.00 93.12 106 TYR A N 1
ATOM 833 C CA . TYR A 1 106 ? 1.294 -8.615 -11.310 1.00 93.12 106 TYR A CA 1
ATOM 834 C C . TYR A 1 106 ? 2.667 -8.486 -10.652 1.00 93.12 106 TYR A C 1
ATOM 836 O O . TYR A 1 106 ? 3.671 -8.613 -11.348 1.00 93.12 106 TYR A O 1
ATOM 844 N N . ILE A 1 107 ? 2.728 -8.303 -9.328 1.00 93.94 107 ILE A N 1
ATOM 845 C CA . ILE A 1 107 ? 3.996 -8.312 -8.578 1.00 93.94 107 ILE A CA 1
ATOM 846 C C . ILE A 1 107 ? 4.706 -9.660 -8.768 1.00 93.94 107 ILE A C 1
ATOM 848 O O . ILE A 1 107 ? 5.891 -9.690 -9.104 1.00 93.94 107 ILE A O 1
ATOM 852 N N . ARG A 1 108 ? 3.970 -10.774 -8.646 1.00 93.50 108 ARG A N 1
ATOM 853 C CA . ARG A 1 108 ? 4.495 -12.119 -8.926 1.00 93.50 108 ARG A CA 1
ATOM 854 C C . ARG A 1 108 ? 4.981 -12.265 -10.362 1.00 93.50 108 ARG A C 1
ATOM 856 O O . ARG A 1 108 ? 6.119 -12.672 -10.562 1.00 93.50 108 ARG A O 1
ATOM 863 N N . MET A 1 109 ? 4.169 -11.872 -11.341 1.00 91.31 109 MET A N 1
ATOM 864 C CA . MET A 1 109 ? 4.553 -11.928 -12.752 1.00 91.31 109 MET A CA 1
ATOM 865 C C . MET A 1 109 ? 5.842 -11.135 -13.023 1.00 91.31 109 MET A C 1
ATOM 867 O O . MET A 1 109 ? 6.731 -11.634 -13.703 1.00 91.31 109 MET A O 1
ATOM 871 N N . ILE A 1 110 ? 5.973 -9.917 -12.483 1.00 90.38 110 ILE A N 1
ATOM 872 C CA . ILE A 1 110 ? 7.188 -9.097 -12.621 1.00 90.38 110 ILE A CA 1
ATOM 873 C C . ILE A 1 110 ? 8.387 -9.806 -11.975 1.00 90.38 110 ILE A C 1
ATOM 875 O O . ILE A 1 110 ? 9.464 -9.845 -12.567 1.00 90.38 110 ILE A O 1
ATOM 879 N N . SER A 1 111 ? 8.201 -10.387 -10.786 1.00 89.50 111 SER A N 1
ATOM 880 C CA . SER A 1 111 ? 9.246 -11.137 -10.084 1.00 89.50 111 SER A CA 1
ATOM 881 C C . SER A 1 111 ? 9.754 -12.335 -10.890 1.00 89.50 111 SER A C 1
ATOM 883 O O . SER A 1 111 ? 10.966 -12.529 -10.997 1.00 89.50 111 SER A O 1
ATOM 885 N N . GLU A 1 112 ? 8.840 -13.092 -11.499 1.00 88.69 112 GLU A N 1
ATOM 886 C CA . GLU A 1 112 ? 9.140 -14.270 -12.317 1.00 88.69 112 GLU A CA 1
ATOM 887 C C . GLU A 1 112 ? 9.812 -13.892 -13.643 1.00 88.69 112 GLU A C 1
ATOM 889 O O . GLU A 1 112 ? 10.872 -14.425 -13.957 1.00 88.69 112 GLU A O 1
ATOM 894 N N . VAL A 1 113 ? 9.252 -12.927 -14.382 1.00 85.31 113 VAL A N 1
ATOM 895 C CA . VAL A 1 113 ? 9.773 -12.461 -15.685 1.00 85.31 113 VAL A CA 1
ATOM 896 C C . VAL A 1 113 ? 11.209 -11.954 -15.592 1.00 85.31 113 VAL A C 1
ATOM 898 O O . VAL A 1 113 ? 11.990 -12.137 -16.523 1.00 85.31 113 VAL A O 1
ATOM 901 N N . TYR A 1 114 ? 11.552 -11.284 -14.494 1.00 82.75 114 TYR A N 1
ATOM 902 C CA . TYR A 1 114 ? 12.900 -10.763 -14.281 1.00 82.75 114 TYR A CA 1
ATOM 903 C C . TYR A 1 114 ? 13.771 -11.666 -13.420 1.00 82.75 114 TYR A C 1
ATOM 905 O O . TYR A 1 114 ? 14.895 -11.282 -13.108 1.00 82.75 114 TYR A O 1
ATOM 913 N N . ASN A 1 115 ? 13.263 -12.827 -13.000 1.00 84.50 115 ASN A N 1
ATOM 914 C CA . ASN A 1 115 ? 13.930 -13.720 -12.063 1.00 84.50 115 ASN A CA 1
ATOM 915 C C . ASN A 1 115 ? 14.574 -12.944 -10.894 1.00 84.50 115 ASN A C 1
ATOM 917 O O . ASN A 1 115 ? 15.770 -13.086 -10.607 1.00 84.50 115 ASN A O 1
ATOM 921 N N . LEU A 1 116 ? 13.788 -12.071 -10.246 1.00 84.38 116 LEU A N 1
ATOM 922 C CA . LEU A 1 116 ? 14.295 -11.123 -9.243 1.00 84.38 116 LEU A CA 1
ATOM 923 C C . LEU A 1 116 ? 15.027 -11.829 -8.097 1.00 84.38 116 LEU A C 1
ATOM 925 O O . LEU A 1 116 ? 15.969 -11.274 -7.542 1.00 84.38 116 LEU A O 1
ATOM 929 N N . ASN A 1 117 ? 14.662 -13.080 -7.807 1.00 77.75 117 ASN A N 1
ATOM 930 C CA . ASN A 1 117 ? 15.352 -13.938 -6.842 1.00 77.75 117 ASN A CA 1
ATOM 931 C C . ASN A 1 117 ? 16.861 -14.046 -7.100 1.00 77.75 117 ASN A C 1
ATOM 933 O O . ASN A 1 117 ? 17.638 -14.151 -6.158 1.00 77.75 117 ASN A O 1
ATOM 937 N N . THR A 1 118 ? 17.277 -14.020 -8.366 1.00 78.12 118 THR A N 1
ATOM 938 C CA . THR A 1 118 ? 18.692 -14.070 -8.755 1.00 78.12 118 THR A CA 1
ATOM 939 C C . THR A 1 118 ? 19.275 -12.679 -8.987 1.00 78.12 118 THR A C 1
ATOM 941 O O . THR A 1 118 ? 20.399 -12.407 -8.573 1.00 78.12 118 THR A O 1
ATOM 944 N N . GLN A 1 119 ? 18.508 -11.780 -9.611 1.00 75.81 119 GLN A N 1
ATOM 945 C CA . GLN A 1 119 ? 18.994 -10.466 -10.040 1.00 75.81 119 GLN A CA 1
ATOM 946 C C . GLN A 1 119 ? 19.205 -9.485 -8.876 1.00 75.81 119 GLN A C 1
ATOM 948 O O . GLN A 1 119 ? 20.057 -8.605 -8.977 1.00 75.81 119 GLN A O 1
ATOM 953 N N . MET A 1 120 ? 18.463 -9.622 -7.768 1.00 76.31 120 MET A N 1
ATOM 954 C CA . MET A 1 120 ? 18.579 -8.709 -6.619 1.00 76.31 120 MET A CA 1
ATOM 955 C C . MET A 1 120 ? 19.943 -8.784 -5.918 1.00 76.31 120 MET A C 1
ATOM 957 O O . MET A 1 120 ? 20.383 -7.791 -5.351 1.00 76.31 120 MET A O 1
ATOM 961 N N . ASN A 1 121 ? 20.643 -9.916 -6.023 1.00 70.88 121 ASN A N 1
ATOM 962 C CA . ASN A 1 121 ? 21.950 -10.127 -5.394 1.00 70.88 121 ASN A CA 1
ATOM 963 C C . ASN A 1 121 ? 23.129 -9.627 -6.248 1.00 70.88 121 ASN A C 1
ATOM 965 O O . ASN A 1 121 ? 24.287 -9.830 -5.887 1.00 70.88 121 ASN A O 1
ATOM 969 N N . LEU A 1 122 ? 22.868 -9.014 -7.407 1.00 69.31 122 LEU A N 1
ATOM 970 C CA . LEU A 1 122 ? 23.931 -8.560 -8.296 1.00 69.31 122 LEU A CA 1
ATOM 971 C C . LEU A 1 122 ? 24.546 -7.241 -7.797 1.00 69.31 122 LEU A C 1
ATOM 973 O O . LEU A 1 122 ? 23.813 -6.268 -7.612 1.00 69.31 122 LEU A O 1
ATOM 977 N N . PRO A 1 123 ? 25.887 -7.131 -7.712 1.00 69.50 123 PRO A N 1
ATOM 978 C CA . PRO A 1 123 ? 26.567 -5.884 -7.336 1.00 69.50 123 PRO A CA 1
ATOM 979 C C . PRO A 1 123 ? 26.212 -4.688 -8.234 1.00 69.50 123 PRO A C 1
ATOM 981 O O . PRO A 1 123 ? 26.228 -3.539 -7.800 1.00 69.50 123 PRO A O 1
ATOM 984 N N . ALA A 1 124 ? 25.828 -4.953 -9.489 1.00 73.06 124 ALA A N 1
ATOM 985 C CA . ALA A 1 124 ? 25.362 -3.939 -10.433 1.00 73.06 124 ALA A CA 1
ATOM 986 C C . ALA A 1 124 ? 24.120 -3.171 -9.938 1.00 73.06 124 ALA A C 1
ATOM 988 O O . ALA A 1 124 ? 23.888 -2.039 -10.369 1.00 73.06 124 ALA A O 1
ATOM 989 N N . LEU A 1 125 ? 23.340 -3.749 -9.016 1.00 76.38 125 LEU A N 1
ATOM 990 C CA . LEU A 1 125 ? 22.175 -3.094 -8.428 1.00 76.38 125 LEU A CA 1
ATOM 991 C C . LEU A 1 125 ? 22.558 -1.888 -7.560 1.00 76.38 125 LEU A C 1
ATOM 993 O O . LEU A 1 125 ? 21.846 -0.886 -7.575 1.00 76.38 125 LEU A O 1
ATOM 997 N N . GLN A 1 126 ? 23.704 -1.944 -6.870 1.00 79.06 126 GLN A N 1
ATOM 998 C CA . GLN A 1 126 ? 24.201 -0.834 -6.050 1.00 79.06 126 GLN A CA 1
ATOM 999 C C . GLN A 1 126 ? 24.445 0.425 -6.901 1.00 79.06 126 GLN A C 1
ATOM 1001 O O . GLN A 1 126 ? 24.187 1.543 -6.455 1.00 79.06 126 GLN A O 1
ATOM 1006 N N . GLN A 1 127 ? 24.906 0.241 -8.143 1.00 78.81 127 GLN A N 1
ATOM 1007 C CA . GLN A 1 127 ? 25.259 1.329 -9.061 1.00 78.81 127 GLN A CA 1
ATOM 1008 C C . GLN A 1 127 ? 24.056 1.852 -9.864 1.00 78.81 127 GLN A C 1
ATOM 1010 O O . GLN A 1 127 ? 24.076 2.988 -10.339 1.00 78.81 127 GLN A O 1
ATOM 1015 N N . ASN A 1 128 ? 22.993 1.055 -10.018 1.00 83.88 128 ASN A N 1
ATOM 1016 C CA . ASN A 1 128 ? 21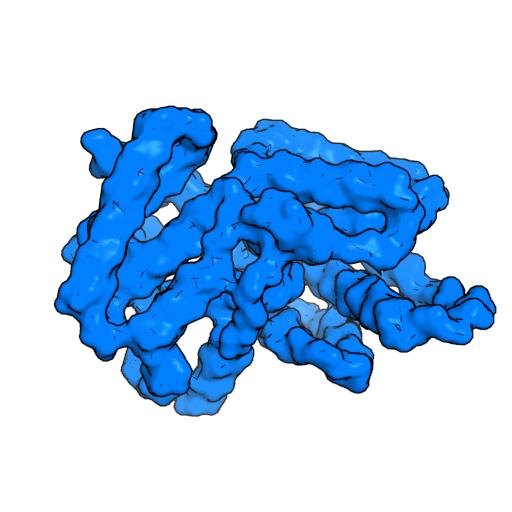.830 1.416 -10.826 1.00 83.88 128 ASN A CA 1
ATOM 1017 C C . ASN A 1 128 ? 20.691 1.994 -9.971 1.00 83.88 128 ASN A C 1
ATOM 1019 O O . ASN A 1 128 ? 19.753 1.293 -9.589 1.00 83.88 128 ASN A O 1
ATOM 1023 N N . VAL A 1 129 ? 20.751 3.306 -9.721 1.00 83.94 129 VAL A N 1
ATOM 1024 C CA . VAL A 1 129 ? 19.768 4.049 -8.905 1.00 83.94 129 VAL A CA 1
ATOM 1025 C C . VAL A 1 129 ? 18.330 3.865 -9.400 1.00 83.94 129 VAL A C 1
ATOM 1027 O O . VAL A 1 129 ? 17.405 3.776 -8.596 1.00 83.94 129 VAL A O 1
ATOM 1030 N N . VAL A 1 130 ? 18.134 3.786 -10.716 1.00 83.69 130 VAL A N 1
ATOM 1031 C CA . VAL A 1 130 ? 16.808 3.697 -11.338 1.00 83.69 130 VAL A CA 1
ATOM 1032 C C . VAL A 1 130 ? 16.169 2.336 -11.067 1.00 83.69 130 VAL A C 1
ATOM 1034 O O . VAL A 1 130 ? 15.028 2.263 -10.612 1.00 83.69 130 VAL A O 1
ATOM 1037 N N . VAL A 1 131 ? 16.914 1.256 -11.317 1.00 85.62 131 VAL A N 1
ATOM 1038 C CA . VAL A 1 131 ? 16.458 -0.109 -11.023 1.00 85.62 131 VAL A CA 1
ATOM 1039 C C . VAL A 1 131 ? 16.237 -0.274 -9.526 1.00 85.62 131 VAL A C 1
ATOM 1041 O O . VAL A 1 131 ? 15.203 -0.801 -9.125 1.00 85.62 131 VAL A O 1
ATOM 1044 N N . ARG A 1 132 ? 17.164 0.232 -8.706 1.00 87.12 132 ARG A N 1
ATOM 1045 C CA . ARG A 1 132 ? 17.058 0.207 -7.247 1.00 87.12 132 ARG A CA 1
ATOM 1046 C C . ARG A 1 132 ? 15.763 0.854 -6.769 1.00 87.12 132 ARG A C 1
ATOM 1048 O O . ARG A 1 132 ? 15.009 0.214 -6.049 1.00 87.12 132 ARG A O 1
ATOM 1055 N N . HIS A 1 133 ? 15.466 2.065 -7.235 1.00 86.94 133 HIS A N 1
ATOM 1056 C CA . HIS A 1 133 ? 14.231 2.749 -6.868 1.00 86.94 133 HIS A CA 1
ATOM 1057 C C . HIS A 1 133 ? 12.983 1.957 -7.280 1.00 86.94 133 HIS A C 1
ATOM 1059 O O . HIS A 1 133 ? 12.056 1.799 -6.493 1.00 86.94 133 HIS A O 1
ATOM 1065 N N . ALA A 1 134 ? 12.943 1.421 -8.501 1.00 89.06 134 ALA A N 1
ATOM 1066 C CA . ALA A 1 134 ? 11.789 0.648 -8.946 1.00 89.06 134 ALA A CA 1
ATOM 1067 C C . ALA A 1 134 ? 11.607 -0.654 -8.136 1.00 89.06 134 ALA A C 1
ATOM 1069 O O . ALA A 1 134 ? 10.471 -1.027 -7.836 1.00 89.06 134 ALA A O 1
ATOM 1070 N N . LEU A 1 135 ? 12.702 -1.312 -7.738 1.00 89.81 135 LEU A N 1
ATOM 1071 C CA . LEU A 1 135 ? 12.659 -2.473 -6.845 1.00 89.81 135 LEU A CA 1
ATOM 1072 C C . LEU A 1 135 ? 12.205 -2.103 -5.435 1.00 89.81 135 LEU A C 1
ATOM 1074 O O . LEU A 1 135 ? 11.364 -2.812 -4.897 1.00 89.81 135 LEU A O 1
ATOM 1078 N N . GLU A 1 136 ? 12.686 -0.993 -4.868 1.00 90.19 136 GLU A N 1
ATOM 1079 C CA . GLU A 1 136 ? 12.222 -0.475 -3.572 1.00 90.19 136 GLU A CA 1
ATOM 1080 C C . GLU A 1 136 ? 10.701 -0.297 -3.576 1.00 90.19 136 GLU A C 1
ATOM 1082 O O . GLU A 1 136 ? 10.013 -0.813 -2.699 1.00 90.19 136 GLU A O 1
ATOM 1087 N N . LEU A 1 137 ? 10.151 0.347 -4.611 1.00 89.81 137 LEU A N 1
ATOM 1088 C CA . LEU A 1 137 ? 8.705 0.548 -4.732 1.00 89.81 137 LEU A CA 1
ATOM 1089 C C . LEU A 1 137 ? 7.929 -0.758 -4.849 1.00 89.81 137 LEU A C 1
ATOM 1091 O O . LEU A 1 137 ? 6.886 -0.918 -4.213 1.00 89.81 137 LEU A O 1
ATOM 1095 N N . LEU A 1 138 ? 8.418 -1.681 -5.676 1.00 92.62 138 LEU A N 1
ATOM 1096 C CA . LEU A 1 138 ? 7.798 -2.990 -5.838 1.00 92.62 138 LEU A CA 1
ATOM 1097 C C . LEU A 1 138 ? 7.829 -3.783 -4.526 1.00 92.62 138 LEU A C 1
ATOM 1099 O O . LEU A 1 138 ? 6.844 -4.426 -4.175 1.00 92.62 138 LEU A O 1
ATOM 1103 N N . ALA A 1 139 ? 8.939 -3.695 -3.798 1.00 92.81 139 ALA A N 1
ATOM 1104 C CA . ALA A 1 139 ? 9.151 -4.369 -2.534 1.00 92.81 139 ALA A CA 1
ATOM 1105 C C . ALA A 1 139 ? 8.262 -3.816 -1.417 1.00 92.81 139 ALA A C 1
ATOM 1107 O O . ALA A 1 139 ? 7.655 -4.604 -0.696 1.00 92.81 139 ALA A O 1
ATOM 1108 N N . VAL A 1 140 ? 8.106 -2.491 -1.326 1.00 92.81 140 VAL A N 1
ATOM 1109 C CA . VAL A 1 140 ? 7.161 -1.860 -0.392 1.00 92.81 140 VAL A CA 1
ATOM 1110 C C . VAL A 1 140 ? 5.742 -2.341 -0.685 1.00 92.81 140 VAL A C 1
ATOM 1112 O O . VAL A 1 140 ? 5.066 -2.800 0.229 1.00 92.81 140 VAL A O 1
ATOM 1115 N N . MET A 1 141 ? 5.311 -2.340 -1.954 1.00 92.56 141 MET A N 1
ATOM 1116 C CA . MET A 1 141 ? 3.990 -2.851 -2.372 1.00 92.56 141 MET A CA 1
ATOM 1117 C C . MET A 1 141 ? 3.773 -4.346 -2.083 1.00 92.56 141 MET A C 1
ATOM 1119 O O . MET A 1 141 ? 2.632 -4.805 -2.038 1.00 92.56 141 MET A O 1
ATOM 1123 N N . ASP A 1 142 ? 4.843 -5.117 -1.890 1.00 93.88 142 ASP A N 1
ATOM 1124 C CA . ASP A 1 142 ? 4.765 -6.535 -1.552 1.00 93.88 142 ASP A CA 1
ATOM 1125 C C . ASP A 1 142 ? 4.661 -6.802 -0.038 1.00 93.88 142 ASP A C 1
ATOM 1127 O O . ASP A 1 142 ? 4.357 -7.933 0.351 1.00 93.88 142 ASP A O 1
ATOM 1131 N N . ILE A 1 143 ? 4.833 -5.786 0.819 1.00 92.38 143 ILE A N 1
ATOM 1132 C CA . ILE A 1 143 ? 4.709 -5.934 2.277 1.00 92.38 143 ILE A CA 1
ATOM 1133 C C . ILE A 1 143 ? 3.266 -6.349 2.631 1.00 92.38 143 ILE A C 1
ATOM 1135 O O . ILE A 1 143 ? 2.317 -5.633 2.287 1.00 92.38 143 ILE A O 1
ATOM 1139 N N . PRO A 1 144 ? 3.061 -7.488 3.327 1.00 89.12 144 PRO A N 1
ATOM 1140 C CA . PRO A 1 144 ? 1.727 -8.023 3.599 1.00 89.12 144 PRO A CA 1
ATOM 1141 C C . PRO A 1 144 ? 0.798 -7.051 4.328 1.00 89.12 144 PRO A C 1
ATOM 1143 O O . PRO A 1 144 ? -0.366 -6.929 3.960 1.00 89.12 144 PRO A O 1
ATOM 1146 N N . GLN A 1 145 ? 1.306 -6.341 5.339 1.00 88.50 145 GLN A N 1
ATOM 1147 C CA . GLN A 1 145 ? 0.491 -5.473 6.198 1.00 88.50 145 GLN A CA 1
ATOM 1148 C C . GLN A 1 145 ? -0.070 -4.246 5.473 1.00 88.50 145 GLN A C 1
ATOM 1150 O O . GLN A 1 145 ? -1.053 -3.656 5.918 1.00 88.50 145 GLN A O 1
ATOM 1155 N N . PHE A 1 146 ? 0.537 -3.864 4.350 1.00 91.06 146 PHE A N 1
ATOM 1156 C CA . PHE A 1 146 ? 0.168 -2.659 3.614 1.00 91.06 146 PHE A CA 1
ATOM 1157 C C . PHE A 1 146 ? -0.792 -2.933 2.463 1.00 91.06 146 PHE A C 1
ATOM 1159 O O . PHE A 1 146 ? -1.177 -1.996 1.768 1.00 91.06 146 PHE A O 1
ATOM 1166 N N . VAL A 1 147 ? -1.201 -4.186 2.255 1.00 92.69 147 VAL A N 1
ATOM 1167 C CA . VAL A 1 147 ? -2.156 -4.547 1.209 1.00 92.69 147 VAL A CA 1
ATOM 1168 C C . VAL A 1 147 ? -3.288 -5.359 1.812 1.00 92.69 147 VAL A C 1
ATOM 1170 O O . VAL A 1 147 ? -3.074 -6.472 2.281 1.00 92.69 147 VAL A O 1
ATOM 1173 N N . LEU A 1 148 ? -4.503 -4.819 1.748 1.00 92.94 148 LEU A N 1
ATOM 1174 C CA . LEU A 1 148 ? -5.711 -5.546 2.115 1.00 92.94 148 LEU A CA 1
ATOM 1175 C C . LEU A 1 148 ? -6.156 -6.460 0.979 1.00 92.94 148 LEU A C 1
ATOM 1177 O O . LEU A 1 148 ? -6.102 -6.077 -0.193 1.00 92.94 148 LEU A O 1
ATOM 1181 N N . GLY A 1 149 ? -6.669 -7.634 1.338 1.00 93.56 149 GLY A N 1
ATOM 1182 C CA . GLY A 1 149 ? -7.358 -8.517 0.397 1.00 93.56 149 GLY A CA 1
ATOM 1183 C C . GLY A 1 149 ? -6.437 -9.275 -0.552 1.00 93.56 149 GLY A C 1
ATOM 1184 O O . GLY A 1 149 ? -6.898 -9.749 -1.587 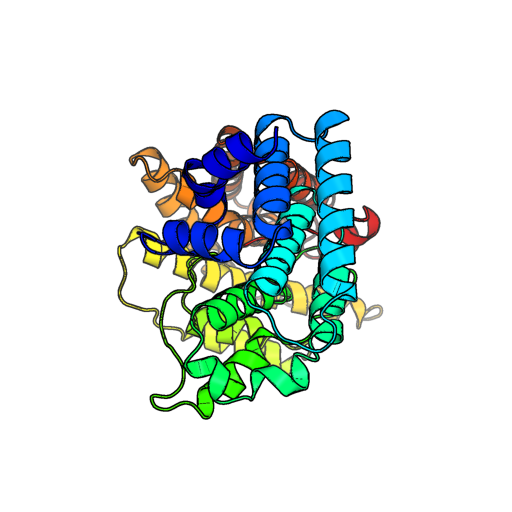1.00 93.56 149 GLY A O 1
ATOM 1185 N N . ARG A 1 150 ? -5.148 -9.405 -0.207 1.00 93.00 150 ARG A N 1
ATOM 1186 C CA . ARG A 1 150 ? -4.143 -10.082 -1.041 1.00 93.00 150 ARG A CA 1
ATOM 1187 C C . ARG A 1 150 ? -4.639 -11.439 -1.545 1.00 93.00 150 ARG A C 1
ATOM 1189 O O . ARG A 1 150 ? -5.019 -12.305 -0.755 1.00 93.00 150 ARG A O 1
ATOM 1196 N N . VAL A 1 151 ? -4.566 -11.629 -2.856 1.00 93.06 151 VAL A N 1
ATOM 1197 C CA . VAL A 1 151 ? -4.848 -12.871 -3.581 1.00 93.06 151 VAL A CA 1
ATOM 1198 C C . VAL A 1 151 ? -3.601 -13.753 -3.625 1.00 93.06 151 VAL A C 1
ATOM 1200 O O . VAL A 1 151 ? -3.699 -14.972 -3.507 1.00 93.06 151 VAL A O 1
ATOM 1203 N N . CYS A 1 152 ? -2.416 -13.153 -3.771 1.00 92.38 152 CYS A N 1
ATOM 1204 C CA . CYS A 1 152 ? -1.139 -13.859 -3.746 1.00 92.38 152 CYS A CA 1
ATOM 1205 C C . CYS A 1 152 ? -0.380 -13.611 -2.426 1.00 92.38 152 CYS A C 1
ATOM 1207 O O . CYS A 1 152 ? -0.277 -12.459 -1.982 1.00 92.38 152 CYS A O 1
ATOM 1209 N N . PRO A 1 153 ? 0.221 -14.661 -1.824 1.00 91.38 153 PRO A N 1
ATOM 1210 C CA . PRO A 1 153 ? 1.190 -14.503 -0.743 1.00 91.38 153 PRO A CA 1
ATOM 1211 C C . PRO A 1 153 ? 2.309 -13.526 -1.105 1.00 91.38 153 PRO A C 1
ATOM 1213 O O . PRO A 1 153 ? 2.650 -13.378 -2.282 1.00 91.38 153 PRO A O 1
ATOM 1216 N N . SER A 1 154 ? 2.863 -12.862 -0.090 1.00 91.88 154 SER A N 1
ATOM 1217 C CA . SER A 1 154 ? 4.052 -12.024 -0.259 1.00 91.88 154 SER A CA 1
ATOM 1218 C C . SER A 1 154 ? 5.242 -12.851 -0.721 1.00 91.88 154 SER A C 1
ATOM 1220 O O . SER A 1 154 ? 5.381 -14.024 -0.374 1.00 91.88 154 SER A O 1
ATOM 1222 N N . LEU A 1 155 ? 6.079 -12.231 -1.545 1.00 92.38 155 LEU A N 1
ATOM 1223 C CA . LEU A 1 155 ? 7.315 -12.818 -2.043 1.00 92.38 155 LEU A CA 1
ATOM 1224 C C . LEU A 1 155 ? 8.503 -12.452 -1.143 1.00 92.38 155 LEU A C 1
ATOM 1226 O O . LEU A 1 155 ? 9.613 -12.919 -1.400 1.00 92.38 155 LEU A O 1
ATOM 1230 N N . GLY A 1 156 ? 8.291 -11.622 -0.115 1.00 91.75 156 GLY A N 1
ATOM 1231 C CA . GLY A 1 156 ? 9.347 -11.145 0.774 1.00 91.75 156 GLY A CA 1
ATOM 1232 C C . GLY A 1 156 ? 10.361 -10.264 0.045 1.00 91.75 156 GLY A C 1
ATOM 1233 O O . GLY A 1 156 ? 11.548 -10.299 0.369 1.00 91.75 156 GLY A O 1
ATOM 1234 N N . LEU A 1 157 ? 9.921 -9.510 -0.973 1.00 92.88 157 LEU A N 1
ATOM 1235 C CA . LEU A 1 157 ? 10.830 -8.722 -1.815 1.00 92.88 157 LEU A CA 1
ATOM 1236 C C . LEU A 1 157 ? 11.639 -7.705 -1.005 1.00 92.88 157 LEU A C 1
ATOM 1238 O O . LEU A 1 157 ? 12.821 -7.538 -1.282 1.00 92.88 157 LEU A O 1
ATOM 1242 N N . TRP A 1 158 ? 11.029 -7.058 -0.004 1.00 93.00 158 TRP A N 1
ATOM 1243 C CA . TRP A 1 158 ? 11.729 -6.086 0.842 1.00 93.00 158 TRP A CA 1
ATOM 1244 C C . TRP A 1 158 ? 12.862 -6.741 1.624 1.00 93.00 158 TRP A C 1
ATOM 1246 O O . TRP A 1 158 ? 14.009 -6.349 1.453 1.00 93.00 158 TRP A O 1
ATOM 1256 N N . LYS A 1 159 ? 12.570 -7.802 2.382 1.00 90.31 159 LYS A N 1
ATOM 1257 C CA . LYS A 1 159 ? 13.571 -8.562 3.142 1.00 90.31 159 LYS A CA 1
ATOM 1258 C C . LYS A 1 159 ? 14.752 -8.988 2.264 1.00 90.31 159 LYS A C 1
ATOM 1260 O O . LYS A 1 159 ? 15.891 -8.659 2.572 1.00 90.31 159 LYS A O 1
ATOM 1265 N N . ARG A 1 160 ? 14.479 -9.581 1.097 1.00 89.38 160 ARG A N 1
ATOM 1266 C CA . ARG A 1 160 ? 15.519 -9.994 0.131 1.00 89.38 160 ARG A CA 1
ATOM 1267 C C . ARG A 1 160 ? 16.327 -8.822 -0.417 1.00 89.38 160 ARG A C 1
ATOM 1269 O O . ARG A 1 160 ? 17.543 -8.911 -0.554 1.00 89.38 160 ARG A O 1
ATOM 1276 N N . PHE A 1 161 ? 15.660 -7.719 -0.748 1.00 89.19 161 PHE A N 1
ATOM 1277 C CA . PHE A 1 161 ? 16.331 -6.512 -1.217 1.00 89.19 161 PHE A CA 1
ATOM 1278 C C . PHE A 1 161 ? 17.263 -5.937 -0.140 1.00 89.19 161 PHE A C 1
ATOM 1280 O O . PHE A 1 161 ? 18.362 -5.493 -0.460 1.00 89.19 161 PHE A O 1
ATOM 1287 N N . ARG A 1 162 ? 16.862 -5.991 1.132 1.00 89.94 162 ARG A N 1
ATOM 1288 C CA . ARG A 1 162 ? 17.656 -5.512 2.272 1.00 89.94 162 ARG A CA 1
ATOM 1289 C C . ARG A 1 162 ? 18.815 -6.446 2.611 1.00 89.94 162 ARG A C 1
ATOM 1291 O O . ARG A 1 162 ? 19.914 -5.957 2.843 1.00 89.94 162 ARG A O 1
ATOM 1298 N N . GLU A 1 163 ? 18.613 -7.758 2.529 1.00 88.69 163 GLU A N 1
ATOM 1299 C CA . GLU A 1 163 ? 19.682 -8.764 2.630 1.00 88.69 163 GLU A CA 1
ATOM 1300 C C . GLU A 1 163 ? 20.749 -8.567 1.541 1.00 88.69 163 GLU A C 1
ATOM 1302 O O . GLU A 1 163 ? 21.946 -8.632 1.814 1.00 88.69 163 GLU A O 1
ATOM 1307 N N . ALA A 1 164 ? 20.347 -8.246 0.306 1.00 86.62 164 ALA A N 1
ATOM 1308 C CA . ALA A 1 164 ? 21.304 -7.942 -0.757 1.00 86.62 164 ALA A CA 1
ATOM 1309 C C . ALA A 1 164 ? 22.172 -6.712 -0.423 1.00 86.62 164 ALA A C 1
ATOM 1311 O O . ALA A 1 164 ? 23.363 -6.692 -0.742 1.00 86.62 164 ALA A O 1
ATOM 1312 N N . GLN A 1 165 ? 21.605 -5.709 0.256 1.00 88.44 165 GLN A N 1
ATOM 1313 C CA . GLN A 1 165 ? 22.328 -4.505 0.681 1.00 88.44 165 GLN A CA 1
ATOM 1314 C C . GLN A 1 165 ? 23.345 -4.756 1.796 1.00 88.44 165 GLN A C 1
ATOM 1316 O O . GLN A 1 165 ? 24.288 -3.977 1.927 1.00 88.44 165 GLN A O 1
ATOM 1321 N N . ASP A 1 166 ? 23.223 -5.847 2.555 1.00 87.62 166 ASP A N 1
ATOM 1322 C CA . ASP A 1 166 ? 24.227 -6.219 3.563 1.00 87.62 166 ASP A CA 1
ATOM 1323 C C . ASP A 1 166 ? 25.597 -6.506 2.936 1.00 87.62 166 ASP A C 1
ATOM 1325 O O . ASP A 1 166 ? 26.629 -6.381 3.593 1.00 87.62 166 ASP A O 1
ATOM 1329 N N . THR A 1 167 ? 25.617 -6.848 1.645 1.00 85.25 167 THR A N 1
ATOM 1330 C CA . THR A 1 167 ? 26.845 -7.088 0.876 1.00 85.25 167 THR A CA 1
ATOM 1331 C C . THR A 1 167 ? 27.406 -5.835 0.197 1.00 85.25 167 THR A C 1
ATOM 1333 O O . THR A 1 167 ? 28.474 -5.900 -0.415 1.00 85.25 167 THR A O 1
ATOM 1336 N N . TRP A 1 168 ? 26.705 -4.699 0.265 1.00 87.62 168 TRP A N 1
ATOM 1337 C CA . TRP A 1 168 ? 27.104 -3.474 -0.429 1.00 87.62 168 TRP A CA 1
ATOM 1338 C C . TRP A 1 168 ? 28.227 -2.745 0.303 1.00 87.62 168 TRP A C 1
ATOM 1340 O O . TRP A 1 168 ? 28.314 -2.738 1.532 1.00 87.62 168 TRP A O 1
ATOM 1350 N N . GLU A 1 169 ? 29.063 -2.044 -0.463 1.00 82.81 169 GLU A N 1
ATOM 1351 C CA . GLU A 1 169 ? 30.032 -1.116 0.116 1.00 82.81 169 GLU A CA 1
ATOM 1352 C C . GLU A 1 169 ? 29.286 0.028 0.829 1.00 82.81 169 GLU A C 1
ATOM 1354 O O . GLU A 1 169 ? 28.557 0.791 0.194 1.00 82.81 169 GLU A O 1
ATOM 1359 N N . GLY A 1 170 ? 29.438 0.119 2.155 1.00 83.06 170 GLY A N 1
ATOM 1360 C CA . GLY A 1 170 ? 28.696 1.055 3.010 1.00 83.06 170 GLY A CA 1
ATOM 1361 C C . GLY A 1 170 ? 27.461 0.466 3.708 1.00 83.06 170 GLY A C 1
ATOM 1362 O O . GLY A 1 170 ? 26.866 1.154 4.533 1.00 83.06 170 GLY A O 1
ATOM 1363 N N . GLY A 1 171 ? 27.116 -0.800 3.441 1.00 85.56 171 GLY A N 1
ATOM 1364 C CA . GLY A 1 171 ? 26.015 -1.517 4.089 1.00 85.56 171 GLY A CA 1
ATOM 1365 C C . GLY A 1 171 ? 24.617 -1.038 3.680 1.00 85.56 171 GLY A C 1
ATOM 1366 O O . GLY A 1 171 ? 24.420 -0.435 2.621 1.00 85.56 171 GLY A O 1
ATOM 1367 N N . ARG A 1 172 ? 23.624 -1.322 4.535 1.00 87.75 172 ARG A N 1
ATOM 1368 C CA . ARG A 1 172 ? 22.222 -0.939 4.306 1.00 87.75 172 ARG A CA 1
ATOM 1369 C C . ARG A 1 172 ? 22.054 0.573 4.242 1.00 87.75 172 ARG A C 1
ATOM 1371 O O . ARG A 1 172 ? 22.560 1.313 5.081 1.00 87.75 172 ARG A O 1
ATOM 1378 N N . MET A 1 173 ? 21.229 1.027 3.303 1.00 84.00 173 MET A N 1
ATOM 1379 C CA . MET A 1 173 ? 20.773 2.417 3.291 1.00 84.00 173 MET A CA 1
ATOM 1380 C C . MET A 1 173 ? 19.784 2.652 4.445 1.00 84.00 173 MET A C 1
ATOM 1382 O O . MET A 1 173 ? 18.860 1.861 4.636 1.00 84.00 173 MET A O 1
ATOM 1386 N N . THR A 1 174 ? 19.951 3.736 5.202 1.00 81.81 174 THR A N 1
ATOM 1387 C CA . THR A 1 174 ? 19.112 4.083 6.372 1.00 81.81 174 THR A CA 1
ATOM 1388 C C . THR A 1 174 ? 18.263 5.333 6.124 1.00 81.81 174 THR A C 1
ATOM 1390 O O . THR A 1 174 ? 18.007 6.112 7.031 1.00 81.81 174 THR A O 1
ATOM 1393 N N . SER A 1 175 ? 17.872 5.575 4.870 1.00 84.56 175 SER A N 1
ATOM 1394 C CA . SER A 1 175 ? 17.116 6.768 4.476 1.00 84.56 175 SER A CA 1
ATOM 1395 C C . SER A 1 175 ? 15.599 6.575 4.581 1.00 84.56 175 SER A C 1
ATOM 1397 O O . SER A 1 175 ? 15.097 5.495 4.883 1.00 84.56 175 SER A O 1
ATOM 1399 N N . VAL A 1 176 ? 14.849 7.629 4.266 1.00 86.69 176 VAL A N 1
ATOM 1400 C CA . VAL A 1 176 ? 13.394 7.567 4.093 1.00 86.69 176 VAL A CA 1
ATOM 1401 C C . VAL A 1 176 ? 13.065 7.058 2.688 1.00 86.69 176 VAL A C 1
ATOM 1403 O O . VAL A 1 176 ? 13.577 7.583 1.696 1.00 86.69 176 VAL A O 1
ATOM 1406 N N . GLU A 1 177 ? 12.209 6.044 2.592 1.00 87.25 177 GLU A N 1
ATOM 1407 C CA . GLU A 1 177 ? 11.669 5.577 1.321 1.00 87.25 177 GLU A CA 1
ATOM 1408 C C . GLU A 1 177 ? 10.718 6.628 0.733 1.00 87.25 177 GLU A C 1
ATOM 1410 O O . GLU A 1 177 ? 9.880 7.239 1.395 1.00 87.25 177 GLU A O 1
ATOM 1415 N N . VAL A 1 178 ? 10.897 6.867 -0.554 1.00 78.94 178 VAL A N 1
ATOM 1416 C CA . VAL A 1 178 ? 10.460 8.049 -1.289 1.00 78.94 178 VAL A CA 1
ATOM 1417 C C . VAL A 1 178 ? 8.933 8.103 -1.459 1.00 78.94 178 VAL A C 1
ATOM 1419 O O . VAL A 1 178 ? 8.325 9.171 -1.334 1.00 78.94 178 VAL A O 1
ATOM 1422 N N . VAL A 1 179 ? 8.284 6.979 -1.746 1.00 77.38 179 VAL A N 1
ATOM 1423 C CA . VAL A 1 179 ? 6.851 6.924 -2.070 1.00 77.38 179 VAL A CA 1
ATOM 1424 C C . VAL A 1 179 ? 6.000 6.810 -0.814 1.00 77.38 179 VAL A C 1
ATOM 1426 O O . VAL A 1 179 ? 5.107 7.636 -0.625 1.00 77.38 179 VAL A O 1
ATOM 1429 N N . SER A 1 180 ? 6.307 5.862 0.069 1.00 80.25 180 SER A N 1
ATOM 1430 C CA . SER A 1 180 ? 5.624 5.692 1.356 1.00 80.25 180 SER A CA 1
ATOM 1431 C C . SER A 1 180 ? 5.918 6.838 2.326 1.00 80.25 180 SER A C 1
ATOM 1433 O O . SER A 1 180 ? 5.084 7.163 3.172 1.00 80.25 180 SER A O 1
ATOM 1435 N N . GLY A 1 181 ? 7.086 7.478 2.195 1.00 83.88 181 GLY A N 1
ATOM 1436 C CA . GLY A 1 181 ? 7.581 8.454 3.160 1.00 83.88 181 GLY A CA 1
ATOM 1437 C C . GLY A 1 181 ? 8.001 7.814 4.484 1.00 83.88 181 GLY A C 1
ATOM 1438 O O . GLY A 1 181 ? 8.128 8.537 5.470 1.00 83.88 181 GLY A O 1
ATOM 1439 N N . MET A 1 182 ? 8.171 6.488 4.541 1.00 88.88 182 MET A N 1
ATOM 1440 C CA . MET A 1 182 ? 8.541 5.759 5.756 1.00 88.88 182 MET A CA 1
ATOM 1441 C C . MET A 1 182 ? 10.054 5.536 5.846 1.00 88.88 182 MET A C 1
ATOM 1443 O O . MET A 1 182 ? 10.696 5.329 4.816 1.00 88.88 182 MET A O 1
ATOM 1447 N N . PRO A 1 183 ? 10.647 5.544 7.050 1.00 91.81 183 PRO A N 1
ATOM 1448 C CA . PRO A 1 183 ? 12.045 5.182 7.244 1.00 91.81 183 PRO A CA 1
ATOM 1449 C C . PRO A 1 183 ? 12.282 3.729 6.824 1.00 91.81 183 PRO A C 1
ATOM 1451 O O . PRO A 1 183 ? 11.454 2.857 7.097 1.00 91.81 183 PRO A O 1
ATOM 1454 N N . MET A 1 184 ? 13.387 3.463 6.123 1.00 91.44 184 MET A N 1
ATOM 1455 C CA . MET A 1 184 ? 13.696 2.118 5.621 1.00 91.44 184 MET A CA 1
ATOM 1456 C C . MET A 1 184 ? 13.852 1.095 6.750 1.00 91.44 184 MET A C 1
ATOM 1458 O O . MET A 1 184 ? 13.465 -0.052 6.583 1.00 91.44 184 MET A O 1
ATOM 1462 N N . ASP A 1 185 ? 14.369 1.506 7.903 1.00 91.25 185 ASP A N 1
ATOM 1463 C CA . ASP A 1 185 ? 14.493 0.673 9.103 1.00 91.25 185 ASP A CA 1
ATOM 1464 C C . ASP A 1 185 ? 13.134 0.367 9.759 1.00 91.25 185 ASP A C 1
ATOM 1466 O O . ASP A 1 185 ? 12.928 -0.732 10.266 1.00 91.25 185 ASP A O 1
ATOM 1470 N N . LEU A 1 186 ? 12.164 1.284 9.690 1.00 92.88 186 LEU A N 1
ATOM 1471 C CA . LEU A 1 186 ? 10.784 0.988 10.082 1.00 92.88 186 LEU A CA 1
ATOM 1472 C C . LEU A 1 186 ? 10.137 -0.016 9.112 1.00 92.88 186 LEU A C 1
ATOM 1474 O O . LEU A 1 186 ? 9.426 -0.924 9.542 1.00 92.88 186 LEU A O 1
ATOM 1478 N N . LEU A 1 187 ? 10.397 0.124 7.807 1.00 93.31 187 LEU A N 1
ATOM 1479 C CA . LEU A 1 187 ? 9.943 -0.830 6.789 1.00 93.31 187 LEU A CA 1
ATOM 1480 C C . LEU A 1 187 ? 10.582 -2.215 6.963 1.00 93.31 187 LEU A C 1
ATOM 1482 O O . LEU A 1 187 ? 9.898 -3.208 6.725 1.00 93.31 187 LEU A O 1
ATOM 1486 N N . ASP A 1 188 ? 11.837 -2.288 7.417 1.00 92.12 188 ASP A N 1
ATOM 1487 C CA . ASP A 1 188 ? 12.503 -3.550 7.767 1.00 92.12 188 ASP A CA 1
ATOM 1488 C C . ASP A 1 188 ? 11.687 -4.310 8.824 1.00 92.12 188 ASP A C 1
ATOM 1490 O O . ASP A 1 188 ? 11.340 -5.471 8.608 1.00 92.12 188 ASP A O 1
ATOM 1494 N N . ILE A 1 189 ? 11.254 -3.626 9.892 1.00 92.19 189 ILE A N 1
ATOM 1495 C CA . ILE A 1 189 ? 10.417 -4.232 10.942 1.00 92.19 189 ILE A CA 1
ATOM 1496 C C . ILE A 1 189 ? 9.074 -4.715 10.372 1.00 92.19 189 ILE A C 1
ATOM 1498 O O . ILE A 1 189 ? 8.606 -5.801 10.701 1.00 92.19 189 ILE A O 1
ATOM 1502 N N . PHE A 1 190 ? 8.434 -3.933 9.499 1.00 91.31 190 PHE A N 1
ATOM 1503 C CA . PHE A 1 190 ? 7.169 -4.334 8.876 1.00 91.31 190 PHE A CA 1
ATOM 1504 C C . PHE A 1 190 ? 7.305 -5.527 7.921 1.00 91.31 190 PHE A C 1
ATOM 1506 O O . PHE A 1 190 ? 6.366 -6.317 7.784 1.00 91.31 190 PHE A O 1
ATOM 1513 N N . ALA A 1 191 ? 8.445 -5.650 7.245 1.00 89.38 191 ALA A N 1
ATOM 1514 C CA . ALA A 1 191 ? 8.716 -6.721 6.296 1.00 89.38 191 ALA A CA 1
ATOM 1515 C C . ALA A 1 191 ? 9.070 -8.051 6.973 1.00 89.38 191 ALA A C 1
ATOM 1517 O O . ALA A 1 191 ? 8.794 -9.100 6.392 1.00 89.38 191 ALA A O 1
ATOM 1518 N N . ASP A 1 192 ? 9.616 -8.012 8.191 1.00 82.50 192 ASP A N 1
ATOM 1519 C CA . ASP A 1 192 ? 9.918 -9.197 9.004 1.00 82.50 192 ASP A CA 1
ATOM 1520 C C . ASP A 1 192 ? 8.669 -9.831 9.644 1.00 82.50 192 ASP A C 1
ATOM 1522 O O . ASP A 1 192 ? 8.769 -10.825 10.361 1.00 82.50 192 ASP A O 1
ATOM 1526 N N . ALA A 1 193 ? 7.476 -9.292 9.364 1.00 67.88 193 ALA A N 1
ATOM 1527 C CA . ALA A 1 193 ? 6.202 -9.866 9.775 1.00 67.88 193 ALA A CA 1
ATOM 1528 C C . ALA A 1 193 ? 5.890 -11.191 9.068 1.00 67.88 193 ALA A C 1
ATOM 1530 O O . ALA A 1 193 ? 5.097 -11.248 8.124 1.00 67.88 193 ALA A O 1
ATOM 1531 N N . GLU A 1 194 ? 6.491 -12.264 9.569 1.00 62.78 194 GLU A N 1
ATOM 1532 C CA . GLU A 1 194 ? 6.142 -13.643 9.254 1.00 62.78 194 GLU A CA 1
ATOM 1533 C C . GLU A 1 194 ? 4.996 -14.153 10.159 1.00 62.78 194 GLU A C 1
ATOM 1535 O O . GLU A 1 194 ? 4.568 -13.519 11.130 1.00 62.78 194 GLU A O 1
ATOM 1540 N N . TYR A 1 195 ? 4.364 -15.252 9.738 1.00 58.25 195 TYR A N 1
ATOM 1541 C CA . TYR A 1 195 ? 3.091 -15.731 10.287 1.00 58.25 195 TYR A CA 1
ATOM 1542 C C . TYR A 1 195 ? 3.252 -16.623 11.538 1.00 58.25 195 TYR A C 1
ATOM 1544 O O . TYR A 1 195 ? 2.358 -17.427 11.794 1.00 58.25 195 TYR A O 1
ATOM 1552 N N . ASP A 1 196 ? 4.319 -16.481 12.333 1.00 63.22 196 ASP A N 1
ATOM 1553 C CA . ASP A 1 196 ? 4.481 -17.190 13.617 1.00 63.22 196 ASP A CA 1
ATOM 1554 C C . ASP A 1 196 ? 4.174 -16.293 14.838 1.00 63.22 196 ASP A C 1
ATOM 1556 O O . ASP A 1 196 ? 4.270 -15.063 14.793 1.00 63.22 196 ASP A O 1
ATOM 1560 N N . ASP A 1 197 ? 3.743 -16.905 15.941 1.00 64.06 197 ASP A N 1
ATOM 1561 C CA . ASP A 1 197 ? 3.306 -16.218 17.163 1.00 64.06 197 ASP A CA 1
ATOM 1562 C C . ASP A 1 197 ? 4.497 -15.676 17.974 1.00 64.06 197 ASP A C 1
ATOM 1564 O O . ASP A 1 197 ? 4.416 -14.587 18.551 1.00 64.06 197 ASP A O 1
ATOM 1568 N N . THR A 1 198 ? 5.628 -16.393 17.982 1.00 64.94 198 THR A N 1
ATOM 1569 C CA . THR A 1 198 ? 6.869 -15.935 18.637 1.00 64.94 198 THR A CA 1
ATOM 1570 C C . THR A 1 198 ? 7.432 -14.703 17.933 1.00 64.94 198 THR A C 1
ATOM 1572 O O . THR A 1 198 ? 7.843 -13.734 18.576 1.00 64.94 198 THR A O 1
ATOM 1575 N N . GLU A 1 199 ? 7.395 -14.713 16.602 1.00 70.94 199 GLU A N 1
ATOM 1576 C CA . GLU A 1 199 ? 7.848 -13.607 15.762 1.00 70.94 199 GLU A CA 1
ATOM 1577 C C . GLU A 1 199 ? 6.972 -12.366 15.961 1.00 70.94 199 GLU A C 1
ATOM 1579 O O . GLU A 1 199 ? 7.497 -11.261 16.080 1.00 70.94 199 GLU A O 1
ATOM 1584 N N . ASN A 1 200 ? 5.654 -12.527 16.129 1.00 76.50 200 ASN A N 1
ATOM 1585 C CA . ASN A 1 200 ? 4.748 -11.404 16.389 1.00 76.50 200 ASN A CA 1
ATOM 1586 C C . ASN A 1 200 ? 5.127 -10.614 17.658 1.00 76.50 200 ASN A C 1
ATOM 1588 O O . ASN A 1 200 ? 5.122 -9.380 17.645 1.00 76.50 200 ASN A O 1
ATOM 1592 N N . LEU A 1 201 ? 5.502 -11.299 18.746 1.00 78.88 201 LEU A N 1
ATOM 1593 C CA . LEU A 1 201 ? 5.949 -10.627 19.971 1.00 78.88 201 LEU A CA 1
ATOM 1594 C C . LEU A 1 201 ? 7.250 -9.846 19.747 1.00 78.88 201 LEU A C 1
ATOM 1596 O O . LEU A 1 201 ? 7.341 -8.693 20.172 1.00 78.88 201 LEU A O 1
ATOM 1600 N N . ILE A 1 202 ? 8.228 -10.454 19.068 1.00 83.50 202 ILE A N 1
ATOM 1601 C CA . ILE A 1 202 ? 9.516 -9.817 18.755 1.00 83.50 202 ILE A CA 1
ATOM 1602 C C . ILE A 1 202 ? 9.283 -8.558 17.921 1.00 83.50 202 ILE A C 1
ATOM 1604 O O . ILE A 1 202 ? 9.770 -7.492 18.278 1.00 83.50 202 ILE A O 1
ATOM 1608 N N . LEU A 1 203 ? 8.456 -8.643 16.881 1.00 84.12 203 LEU A N 1
ATOM 1609 C CA . LEU A 1 203 ? 8.149 -7.512 16.006 1.00 84.12 203 LEU A CA 1
ATOM 1610 C C . LEU A 1 203 ? 7.470 -6.365 16.751 1.00 84.12 203 LEU A C 1
ATOM 1612 O O . LEU A 1 203 ? 7.797 -5.197 16.541 1.00 84.12 203 LEU A O 1
ATOM 1616 N N . ARG A 1 204 ? 6.541 -6.677 17.661 1.00 84.56 204 ARG A N 1
ATOM 1617 C CA . ARG A 1 204 ? 5.894 -5.661 18.503 1.00 84.56 204 ARG A CA 1
ATOM 1618 C C . ARG A 1 204 ? 6.895 -4.970 19.426 1.00 84.56 204 ARG A C 1
ATOM 1620 O O . ARG A 1 204 ? 6.776 -3.761 19.623 1.00 84.56 204 ARG A O 1
ATOM 1627 N N . LEU A 1 205 ? 7.864 -5.706 19.971 1.00 86.06 205 LEU A N 1
ATOM 1628 C CA . LEU A 1 205 ? 8.958 -5.130 20.758 1.00 86.06 205 LEU A CA 1
ATOM 1629 C C . LEU A 1 205 ? 9.868 -4.263 19.883 1.00 86.06 205 LEU A C 1
ATOM 1631 O O . LEU A 1 205 ? 10.141 -3.129 20.259 1.00 86.06 205 LEU A O 1
ATOM 1635 N N . SER A 1 206 ? 10.239 -4.723 18.686 1.00 90.00 206 SER A N 1
ATOM 1636 C CA . SER A 1 206 ? 11.035 -3.938 17.734 1.00 90.00 206 SER A CA 1
ATOM 1637 C C . SER A 1 206 ? 10.348 -2.623 17.354 1.00 90.00 206 SER A C 1
ATOM 1639 O O . SER A 1 206 ? 10.987 -1.574 17.362 1.00 90.00 206 SER A O 1
ATOM 1641 N N . LEU A 1 207 ? 9.034 -2.640 17.098 1.00 91.50 207 LEU A N 1
ATOM 1642 C CA . LEU A 1 207 ? 8.255 -1.417 16.870 1.00 91.50 207 LEU A CA 1
ATOM 1643 C C . LEU A 1 207 ? 8.220 -0.515 18.109 1.00 91.50 207 LEU A C 1
ATOM 1645 O O . LEU A 1 207 ? 8.253 0.704 17.978 1.00 91.50 207 LEU A O 1
ATOM 1649 N N . TRP A 1 208 ? 8.137 -1.079 19.313 1.00 89.50 208 TRP A N 1
ATOM 1650 C CA . TRP A 1 208 ? 8.126 -0.292 20.547 1.00 89.50 208 TRP A CA 1
ATOM 1651 C C . TRP A 1 208 ? 9.473 0.389 20.818 1.00 89.50 208 TRP A C 1
ATOM 1653 O O . TRP A 1 208 ? 9.509 1.552 21.222 1.00 89.50 208 TRP A O 1
ATOM 1663 N N . GLU A 1 209 ? 10.571 -0.324 20.575 1.00 91.12 209 GLU A N 1
ATOM 1664 C CA . GLU A 1 209 ? 11.943 0.131 20.817 1.00 91.12 209 GLU A CA 1
ATOM 1665 C C . GLU A 1 209 ? 12.490 1.042 19.713 1.00 91.12 209 GLU A C 1
ATOM 1667 O O . GLU A 1 209 ? 13.484 1.738 19.940 1.00 91.12 209 GLU A O 1
ATOM 1672 N N . TRP A 1 210 ? 11.840 1.078 18.546 1.00 91.75 210 TRP A N 1
ATOM 1673 C CA . TRP A 1 210 ? 12.237 1.927 17.427 1.00 91.75 210 TRP A CA 1
ATOM 1674 C C . TRP A 1 210 ? 12.289 3.408 17.835 1.00 91.75 210 TRP A C 1
ATOM 1676 O O . TRP A 1 210 ? 11.299 3.974 18.307 1.00 91.75 210 TRP A O 1
ATOM 1686 N N . GLN A 1 211 ? 13.460 4.027 17.656 1.00 82.56 211 GLN A N 1
ATOM 1687 C CA . GLN A 1 211 ? 13.778 5.384 18.131 1.00 82.56 211 GLN A CA 1
ATOM 1688 C C . GLN A 1 211 ? 13.496 6.482 17.095 1.00 82.56 211 GLN A C 1
ATOM 1690 O O . GLN A 1 211 ? 13.462 7.663 17.440 1.00 82.56 211 GLN A O 1
ATOM 1695 N N . GLY A 1 212 ? 13.281 6.098 15.838 1.00 79.81 212 GLY A N 1
ATOM 1696 C CA . GLY A 1 212 ? 13.097 7.025 14.733 1.00 79.81 212 GLY A CA 1
ATOM 1697 C C . GLY A 1 212 ? 14.360 7.721 14.251 1.00 79.81 212 GLY A C 1
ATOM 1698 O O . GLY A 1 212 ? 15.443 7.565 14.809 1.00 79.81 212 GLY A O 1
ATOM 1699 N N . ASP A 1 213 ? 14.187 8.491 13.179 1.00 76.69 213 ASP A N 1
ATOM 1700 C CA . ASP A 1 213 ? 15.228 9.326 12.583 1.00 76.69 213 ASP A CA 1
ATOM 1701 C C . ASP A 1 213 ? 14.917 10.821 12.798 1.00 76.69 213 ASP A C 1
ATOM 1703 O O . ASP A 1 213 ? 13.805 11.227 13.167 1.00 76.69 213 ASP A O 1
ATOM 1707 N N . THR A 1 214 ? 15.921 11.659 12.570 1.00 76.44 214 THR A N 1
ATOM 1708 C CA . THR A 1 214 ? 15.814 13.115 12.566 1.00 76.44 214 THR A CA 1
ATOM 1709 C C . THR A 1 214 ? 14.916 13.590 11.423 1.00 76.44 214 THR A C 1
ATOM 1711 O O . THR A 1 214 ? 15.207 13.402 10.244 1.00 76.44 214 THR A O 1
ATOM 1714 N N . ALA A 1 215 ? 13.800 14.234 11.764 1.00 76.44 215 ALA A N 1
ATOM 1715 C CA . ALA A 1 215 ? 12.855 14.760 10.785 1.00 76.44 215 ALA A CA 1
ATOM 1716 C C . ALA A 1 215 ? 12.118 16.000 11.298 1.00 76.44 215 ALA A C 1
ATOM 1718 O O . ALA A 1 215 ? 12.169 16.346 12.479 1.00 76.44 215 ALA A O 1
ATOM 1719 N N . GLU A 1 216 ? 11.400 16.667 10.393 1.00 79.31 216 GLU A N 1
ATOM 1720 C CA . GLU A 1 216 ? 10.430 17.693 10.768 1.00 79.31 216 GLU A CA 1
ATOM 1721 C C . GLU A 1 216 ? 9.330 17.087 11.656 1.00 79.31 216 GLU A C 1
ATOM 1723 O O . GLU A 1 216 ? 8.912 15.944 11.464 1.00 79.31 216 GLU A O 1
ATOM 1728 N N . CYS A 1 217 ? 8.824 17.875 12.609 1.00 82.00 217 CYS A N 1
ATOM 1729 C CA . CYS A 1 217 ? 7.848 17.437 13.610 1.00 82.00 217 CYS A CA 1
ATOM 1730 C C . CYS A 1 217 ? 6.646 16.687 13.004 1.00 82.00 217 CYS A C 1
ATOM 1732 O O . CYS A 1 217 ? 6.250 15.641 13.517 1.00 82.00 217 CYS A O 1
ATOM 1734 N N . LEU A 1 218 ? 6.082 17.167 11.889 1.00 84.44 218 LEU A N 1
ATOM 1735 C CA . LEU A 1 218 ? 4.929 16.517 11.253 1.00 84.44 218 LEU A CA 1
ATOM 1736 C C . LEU A 1 218 ? 5.267 15.126 10.695 1.00 84.44 218 LEU A C 1
ATOM 1738 O O . LEU A 1 218 ? 4.483 14.192 10.850 1.00 84.44 218 LEU A O 1
ATOM 1742 N N . GLN A 1 219 ? 6.437 14.987 10.072 1.00 85.25 219 GLN A N 1
ATOM 1743 C CA . GLN A 1 219 ? 6.907 13.725 9.508 1.00 85.25 219 GLN A CA 1
ATOM 1744 C C . GLN A 1 219 ? 7.199 12.703 10.614 1.00 85.25 219 GLN A C 1
ATOM 1746 O O . GLN A 1 219 ? 6.821 11.542 10.488 1.00 85.25 219 GLN A O 1
ATOM 1751 N N . HIS A 1 220 ? 7.797 13.150 11.721 1.00 88.81 220 HIS A N 1
ATOM 1752 C CA . HIS A 1 220 ? 8.055 12.299 12.881 1.00 88.81 220 HIS A CA 1
ATOM 1753 C C . HIS A 1 220 ? 6.751 11.773 13.501 1.00 88.81 220 HIS A C 1
ATOM 1755 O O . HIS A 1 220 ? 6.619 10.575 13.736 1.00 88.81 220 HIS A O 1
ATOM 1761 N N . ASN A 1 221 ? 5.738 12.636 13.663 1.00 91.06 221 ASN A N 1
ATOM 1762 C CA . ASN A 1 221 ? 4.413 12.207 14.124 1.00 91.06 221 ASN A CA 1
ATOM 1763 C C . ASN A 1 221 ? 3.771 11.196 13.160 1.00 91.06 221 ASN A C 1
ATOM 1765 O O . ASN A 1 221 ? 3.125 10.249 13.600 1.00 91.06 221 ASN A O 1
ATOM 1769 N N . LEU A 1 222 ? 3.939 11.368 11.843 1.00 91.25 222 LEU A N 1
ATOM 1770 C CA . LEU A 1 222 ? 3.431 10.399 10.873 1.00 91.25 222 LEU A CA 1
ATOM 1771 C C . LEU A 1 222 ? 4.096 9.026 11.053 1.00 91.25 222 LEU A C 1
ATOM 1773 O O . LEU A 1 222 ? 3.399 8.013 11.042 1.00 91.25 222 LEU A O 1
ATOM 1777 N N . TRP A 1 223 ? 5.412 8.982 11.262 1.00 93.12 223 TRP A N 1
ATOM 1778 C CA . TRP A 1 223 ? 6.121 7.732 11.545 1.00 93.12 223 TRP A CA 1
ATOM 1779 C C . TRP A 1 223 ? 5.656 7.087 12.848 1.00 93.12 223 TRP A C 1
ATOM 1781 O O . TRP A 1 223 ? 5.409 5.882 12.877 1.00 93.12 223 TRP A O 1
ATOM 1791 N N . ASP A 1 224 ? 5.436 7.885 13.892 1.00 93.69 224 ASP A N 1
ATOM 1792 C CA . ASP A 1 224 ? 4.863 7.406 15.148 1.00 93.69 224 ASP A CA 1
ATOM 1793 C C . ASP A 1 224 ? 3.461 6.825 14.969 1.00 93.69 224 ASP A C 1
ATOM 1795 O O . ASP A 1 224 ? 3.159 5.769 15.528 1.00 93.69 224 ASP A O 1
ATOM 1799 N N . ALA A 1 225 ? 2.613 7.458 14.156 1.00 95.06 225 ALA A N 1
ATOM 1800 C CA . ALA A 1 225 ? 1.288 6.929 13.849 1.00 95.06 225 ALA A CA 1
ATOM 1801 C C . ALA A 1 225 ? 1.377 5.555 13.169 1.00 95.06 225 ALA A C 1
ATOM 1803 O O . ALA A 1 225 ? 0.631 4.647 13.528 1.00 95.06 225 ALA A O 1
ATOM 1804 N N . TRP A 1 226 ? 2.301 5.378 12.219 1.00 94.62 226 TRP A N 1
ATOM 1805 C CA . TRP A 1 226 ? 2.532 4.090 11.556 1.00 94.62 226 TRP A CA 1
ATOM 1806 C C . TRP A 1 226 ? 3.058 3.035 12.522 1.00 94.62 226 TRP A C 1
ATOM 1808 O O . TRP A 1 226 ? 2.508 1.939 12.583 1.00 94.62 226 TRP A O 1
ATOM 1818 N N . ARG A 1 227 ? 4.069 3.377 13.320 1.00 94.88 227 ARG A N 1
ATOM 1819 C CA . ARG A 1 227 ? 4.657 2.500 14.337 1.00 94.88 227 ARG A CA 1
ATOM 1820 C C . ARG A 1 227 ? 3.618 2.005 15.340 1.00 94.88 227 ARG A C 1
ATOM 1822 O O . ARG A 1 227 ? 3.472 0.801 15.539 1.00 94.88 227 ARG A O 1
ATOM 1829 N N . LEU A 1 228 ? 2.859 2.924 15.939 1.00 95.38 228 LEU A N 1
ATOM 1830 C CA . LEU A 1 228 ? 1.816 2.594 16.912 1.00 95.38 228 LEU A CA 1
ATOM 1831 C C . LEU A 1 228 ? 0.688 1.777 16.265 1.00 95.38 228 LEU A C 1
ATOM 1833 O O . LEU A 1 228 ? 0.213 0.814 16.868 1.00 95.38 228 LEU A O 1
ATOM 1837 N N . ALA A 1 229 ? 0.298 2.105 15.030 1.00 95.31 229 ALA A N 1
ATOM 1838 C CA . ALA A 1 229 ? -0.669 1.316 14.272 1.00 95.31 229 ALA A CA 1
ATOM 1839 C C . ALA A 1 229 ? -0.159 -0.104 13.985 1.00 95.31 229 ALA A C 1
ATOM 1841 O O . ALA A 1 229 ? -0.912 -1.057 14.150 1.00 95.31 229 ALA A O 1
ATOM 1842 N N . GLY A 1 230 ? 1.121 -0.278 13.652 1.00 93.38 230 GLY A N 1
ATOM 1843 C CA . GLY A 1 230 ? 1.725 -1.600 13.473 1.00 93.38 230 GLY A CA 1
ATOM 1844 C C . GLY A 1 230 ? 1.610 -2.473 14.724 1.00 93.38 230 GLY A C 1
ATOM 1845 O O . GLY A 1 230 ? 1.218 -3.635 14.636 1.00 93.38 230 GLY A O 1
ATOM 1846 N N . ILE A 1 231 ? 1.852 -1.903 15.911 1.00 92.50 231 ILE A N 1
ATOM 1847 C CA . ILE A 1 231 ? 1.716 -2.622 17.190 1.00 92.50 231 ILE A CA 1
ATOM 1848 C C . ILE A 1 231 ? 0.268 -3.074 17.422 1.00 92.50 231 ILE A C 1
ATOM 1850 O O . ILE A 1 231 ? 0.034 -4.201 17.873 1.00 92.50 231 ILE A O 1
ATOM 1854 N N . VAL A 1 232 ? -0.701 -2.199 17.131 1.00 92.25 232 VAL A N 1
ATOM 1855 C CA . VAL A 1 232 ? -2.134 -2.494 17.281 1.00 92.25 232 VAL A CA 1
ATOM 1856 C C . VAL A 1 232 ? -2.583 -3.552 16.267 1.00 92.25 232 VAL A C 1
ATOM 1858 O O . VAL A 1 232 ? -3.240 -4.517 16.659 1.00 92.25 232 VAL A O 1
ATOM 1861 N N . ASP A 1 233 ? -2.185 -3.437 14.997 1.00 91.12 233 ASP A N 1
ATOM 1862 C CA . ASP A 1 233 ? -2.567 -4.389 13.947 1.00 91.12 233 ASP A CA 1
ATOM 1863 C C . ASP A 1 233 ? -1.971 -5.780 14.187 1.00 91.12 233 ASP A C 1
ATOM 1865 O O . ASP A 1 233 ? -2.693 -6.774 14.106 1.00 91.12 233 ASP A O 1
ATOM 1869 N N . LEU A 1 234 ? -0.691 -5.870 14.570 1.00 88.75 234 LEU A N 1
ATOM 1870 C CA . LEU A 1 234 ? -0.040 -7.142 14.906 1.00 88.75 234 LEU A CA 1
ATOM 1871 C C . LEU A 1 234 ? -0.769 -7.875 16.036 1.00 88.75 234 LEU A C 1
ATOM 1873 O O . LEU A 1 234 ? -1.034 -9.073 15.916 1.00 88.75 234 LEU A O 1
ATOM 1877 N N . ARG A 1 235 ? -1.156 -7.148 17.094 1.00 86.94 235 ARG A N 1
ATOM 1878 C CA . ARG A 1 235 ? -1.963 -7.687 18.199 1.00 86.94 235 ARG A CA 1
ATOM 1879 C C . ARG A 1 235 ? -3.327 -8.170 17.707 1.00 86.94 235 ARG A C 1
ATOM 1881 O O . ARG A 1 235 ? -3.761 -9.258 18.073 1.00 86.94 235 ARG A O 1
ATOM 1888 N N . ARG A 1 236 ? -4.017 -7.363 16.900 1.00 86.62 236 ARG A N 1
ATOM 1889 C CA . ARG A 1 236 ? -5.347 -7.698 16.378 1.00 86.62 236 ARG A CA 1
ATOM 1890 C C . ARG A 1 236 ? -5.302 -8.956 15.506 1.00 86.62 236 ARG A C 1
ATOM 1892 O O . ARG A 1 236 ? -6.141 -9.841 15.663 1.00 86.62 236 ARG A O 1
ATOM 1899 N N . ARG A 1 237 ? -4.313 -9.068 14.613 1.00 83.12 237 ARG A N 1
ATOM 1900 C CA . ARG A 1 237 ? -4.121 -10.241 13.741 1.00 83.12 237 ARG A CA 1
ATOM 1901 C C . ARG A 1 237 ? -3.813 -11.509 14.538 1.00 83.12 237 ARG A C 1
ATOM 1903 O O . ARG A 1 237 ? -4.375 -12.556 14.229 1.00 83.12 237 ARG A O 1
ATOM 1910 N N . ASP A 1 238 ? -2.973 -11.406 15.564 1.00 81.31 238 ASP A N 1
ATOM 1911 C CA . ASP A 1 238 ? -2.671 -12.496 16.504 1.00 81.31 238 ASP A CA 1
ATOM 1912 C C . ASP A 1 238 ? -3.944 -12.986 17.222 1.00 81.31 238 ASP A C 1
ATOM 1914 O O . ASP A 1 238 ? -4.263 -14.175 17.200 1.00 81.31 238 ASP A O 1
ATOM 1918 N N . GLN A 1 239 ? -4.768 -12.065 17.736 1.00 80.25 239 GLN A N 1
ATOM 1919 C CA . GLN A 1 239 ? -6.063 -12.402 18.345 1.00 80.25 239 GLN A CA 1
ATOM 1920 C C . GLN A 1 239 ? -7.027 -13.092 17.365 1.00 80.25 239 GLN A C 1
ATOM 1922 O O . GLN A 1 239 ? -7.678 -14.074 17.729 1.00 80.25 239 GLN A O 1
ATOM 1927 N N . CYS A 1 240 ? -7.114 -12.607 16.121 1.00 79.50 240 CYS A N 1
ATOM 1928 C CA . CYS A 1 240 ? -7.948 -13.229 15.087 1.00 79.50 240 CYS A CA 1
ATOM 1929 C C . CYS A 1 240 ? -7.470 -14.654 14.765 1.00 79.50 240 CYS A C 1
ATOM 1931 O O . CYS A 1 240 ? -8.283 -15.571 14.649 1.00 79.50 240 CYS A O 1
ATOM 1933 N N . ARG A 1 241 ? -6.149 -14.860 14.674 1.00 77.25 241 ARG A N 1
ATOM 1934 C CA . ARG A 1 241 ? -5.541 -16.165 14.382 1.00 77.25 241 ARG A CA 1
ATOM 1935 C C . ARG A 1 241 ? -5.801 -17.180 15.488 1.00 77.25 241 ARG A C 1
ATOM 1937 O O . ARG A 1 241 ? -6.276 -18.273 15.183 1.00 77.25 241 ARG A O 1
ATOM 1944 N N . ARG A 1 242 ? -5.543 -16.821 16.751 1.00 77.50 242 ARG A N 1
ATOM 1945 C CA . ARG A 1 242 ? -5.774 -17.723 17.892 1.00 77.50 242 ARG A CA 1
ATOM 1946 C C . ARG A 1 242 ? -7.212 -18.211 17.930 1.00 77.50 242 ARG A C 1
ATOM 1948 O O . ARG A 1 242 ? -7.437 -19.398 18.077 1.00 77.50 242 ARG A O 1
ATOM 1955 N N . ARG A 1 243 ? -8.193 -17.344 17.662 1.00 73.44 243 ARG A N 1
ATOM 1956 C CA . ARG A 1 243 ? -9.608 -17.755 17.603 1.00 73.44 243 ARG A CA 1
ATOM 1957 C C . ARG A 1 243 ? -9.958 -18.652 16.417 1.00 73.44 243 ARG A C 1
ATOM 1959 O O . ARG A 1 243 ? -10.835 -19.503 16.543 1.00 73.44 243 ARG A O 1
ATOM 1966 N N . LEU A 1 244 ? -9.307 -18.475 15.265 1.00 70.69 244 LEU A N 1
ATOM 1967 C CA . LEU A 1 244 ? -9.480 -19.386 14.129 1.00 70.69 244 LEU A CA 1
ATOM 1968 C C . LEU A 1 244 ? -8.946 -20.791 14.446 1.00 70.69 244 LEU A C 1
ATOM 1970 O O . LEU A 1 244 ? -9.516 -21.773 13.969 1.00 70.69 244 LEU A O 1
ATOM 1974 N N . GLN A 1 245 ? -7.888 -20.879 15.256 1.00 71.56 245 GLN A N 1
ATOM 1975 C CA . GLN A 1 245 ? -7.308 -22.138 15.730 1.00 71.56 245 GLN A CA 1
ATOM 1976 C C . GLN A 1 245 ? -8.119 -22.737 16.900 1.00 71.56 245 GLN A C 1
ATOM 1978 O O . GLN A 1 245 ? -8.441 -23.923 16.873 1.00 71.56 245 GLN A O 1
ATOM 1983 N N . ASP A 1 246 ? -8.561 -21.910 17.851 1.00 64.81 246 ASP A N 1
ATOM 1984 C CA . ASP A 1 246 ? -9.283 -22.285 19.076 1.00 64.81 246 ASP A CA 1
ATOM 1985 C C . ASP A 1 246 ? -10.812 -22.321 18.911 1.00 64.81 246 ASP A C 1
ATOM 1987 O O . ASP A 1 246 ? -11.558 -21.921 19.805 1.00 64.81 246 ASP A O 1
ATOM 1991 N N . ARG A 1 247 ? -11.339 -22.893 17.819 1.00 52.78 247 ARG A N 1
ATOM 1992 C CA . ARG A 1 247 ? -12.798 -23.118 17.642 1.00 52.78 247 ARG A CA 1
ATOM 1993 C C . ARG A 1 247 ? -13.469 -23.985 18.740 1.00 52.78 247 ARG A C 1
ATOM 1995 O O . ARG A 1 247 ? -14.635 -24.345 18.590 1.00 52.78 247 ARG A O 1
ATOM 2002 N N . GLN A 1 248 ? -12.769 -24.334 19.823 1.00 44.56 248 GLN A N 1
ATOM 2003 C CA . GLN A 1 248 ? -13.240 -25.165 20.934 1.00 44.56 248 GLN A CA 1
ATOM 2004 C C . GLN A 1 248 ? -12.956 -24.627 22.348 1.00 44.56 248 GLN A C 1
ATOM 2006 O O . GLN A 1 248 ? -13.371 -25.281 23.302 1.00 44.56 248 GLN A O 1
ATOM 2011 N N . ALA A 1 249 ? -12.327 -23.463 22.528 1.00 41.59 249 ALA A N 1
ATOM 2012 C CA . ALA A 1 249 ? -12.142 -22.895 23.866 1.00 41.59 249 ALA A CA 1
ATOM 2013 C C . ALA A 1 249 ? -13.052 -21.680 24.064 1.00 41.59 249 ALA A C 1
ATOM 2015 O O . ALA A 1 249 ? -12.718 -20.549 23.715 1.00 41.59 249 ALA A O 1
ATOM 2016 N N . ASP A 1 250 ? -14.223 -21.944 24.639 1.00 52.22 250 ASP A N 1
ATOM 2017 C CA . ASP A 1 250 ? -15.030 -20.929 25.305 1.00 52.22 250 ASP A CA 1
ATOM 2018 C C . ASP A 1 250 ? -14.218 -20.454 26.515 1.00 52.22 250 ASP A C 1
ATOM 2020 O O . ASP A 1 250 ? -14.117 -21.160 27.517 1.00 52.22 250 ASP A O 1
ATOM 2024 N N . HIS A 1 251 ? -13.545 -19.312 26.397 1.00 44.66 251 HIS A N 1
ATOM 2025 C CA . HIS A 1 251 ? -13.038 -18.609 27.564 1.00 44.66 251 HIS A CA 1
ATOM 2026 C C . HIS A 1 251 ? -12.925 -17.111 27.298 1.00 44.66 251 HIS A C 1
ATOM 2028 O O . HIS A 1 251 ? -12.045 -16.625 26.585 1.00 44.66 251 HIS A O 1
ATOM 2034 N N . ASP A 1 252 ? -13.820 -16.382 27.962 1.00 44.44 252 ASP A N 1
ATOM 2035 C CA . ASP A 1 252 ? -13.538 -15.073 28.530 1.00 44.44 252 ASP A CA 1
ATOM 2036 C C . ASP A 1 252 ? -12.220 -15.153 29.314 1.00 44.44 252 ASP A C 1
ATOM 2038 O O . ASP A 1 252 ? -12.181 -15.617 30.455 1.00 44.44 252 ASP A O 1
ATOM 2042 N N . ALA A 1 253 ? -11.118 -14.752 28.687 1.00 39.25 253 ALA A N 1
ATOM 2043 C CA . ALA A 1 253 ? -9.877 -14.467 29.382 1.00 39.25 253 ALA A CA 1
ATOM 2044 C C . ALA A 1 253 ? -9.047 -13.448 28.593 1.00 39.25 253 ALA A C 1
ATOM 2046 O O . ALA A 1 253 ? -8.578 -13.704 27.487 1.00 39.25 253 ALA A O 1
ATOM 2047 N N . ASP A 1 254 ? -8.859 -12.308 29.253 1.00 41.66 254 ASP A N 1
ATOM 2048 C CA . ASP A 1 254 ? -7.894 -11.246 28.991 1.00 41.66 254 ASP A CA 1
ATOM 2049 C C . ASP A 1 254 ? -8.249 -10.194 27.920 1.00 41.66 254 ASP A C 1
ATOM 2051 O O . ASP A 1 254 ? -7.584 -10.016 26.896 1.00 41.66 254 ASP A O 1
ATOM 2055 N N . GLU A 1 255 ? -9.230 -9.343 28.264 1.00 44.78 255 GLU A N 1
ATOM 2056 C CA . GLU A 1 255 ? -9.111 -7.894 28.026 1.00 44.78 255 GLU A CA 1
ATOM 2057 C C . GLU A 1 255 ? -7.839 -7.374 28.736 1.00 44.78 255 GLU A C 1
ATOM 2059 O O . GLU A 1 255 ? -7.887 -6.725 29.780 1.00 44.78 255 GLU A O 1
ATOM 2064 N N . SER A 1 256 ? -6.665 -7.692 28.191 1.00 42.22 256 SER A N 1
ATOM 2065 C CA . SER A 1 256 ? -5.396 -7.203 28.715 1.00 42.22 256 SER A CA 1
ATOM 2066 C C . SER A 1 256 ? -5.316 -5.685 28.525 1.00 42.22 256 SER A C 1
ATOM 2068 O O . SER A 1 256 ? -5.107 -5.151 27.430 1.00 42.22 256 SER A O 1
ATOM 2070 N N . CYS A 1 257 ? -5.469 -5.003 29.655 1.00 37.78 257 CYS A N 1
ATOM 2071 C CA . CYS A 1 257 ? -5.393 -3.568 29.931 1.00 37.78 257 CYS A CA 1
ATOM 2072 C C . CYS A 1 257 ? -4.124 -2.851 29.392 1.00 37.78 257 CYS A C 1
ATOM 2074 O O . CYS A 1 257 ? -4.019 -1.630 29.464 1.00 37.78 257 CYS A O 1
ATOM 2076 N N . GLY A 1 258 ? -3.157 -3.559 28.793 1.00 46.84 258 GLY A N 1
ATOM 2077 C CA . GLY A 1 258 ? -1.999 -2.941 28.128 1.00 46.84 258 GLY A CA 1
ATOM 2078 C C . GLY A 1 258 ? -2.321 -2.297 26.770 1.00 46.84 258 GLY A C 1
ATOM 2079 O O . GLY A 1 258 ? -1.591 -1.420 26.304 1.00 46.84 258 GLY A O 1
ATOM 2080 N N . GLY A 1 259 ? -3.420 -2.710 26.132 1.00 57.94 259 GLY A N 1
ATOM 2081 C CA . GLY A 1 259 ? -3.749 -2.348 24.754 1.00 57.94 259 GLY A CA 1
ATOM 2082 C C . GLY A 1 259 ? -4.360 -0.962 24.527 1.00 57.94 259 GLY A C 1
ATOM 2083 O O . GLY A 1 259 ? -4.206 -0.414 23.435 1.00 57.94 259 GLY A O 1
ATOM 2084 N N . THR A 1 260 ? -5.041 -0.406 25.528 1.00 70.81 260 THR A N 1
ATOM 2085 C CA . THR A 1 260 ? -5.683 0.919 25.472 1.00 70.81 260 THR A CA 1
ATOM 2086 C C . THR A 1 260 ? -4.649 2.031 25.411 1.00 70.81 260 THR A C 1
ATOM 2088 O O . THR A 1 260 ? -4.766 2.913 24.573 1.00 70.81 260 THR A O 1
ATOM 2091 N N . SER A 1 261 ? -3.564 1.928 26.184 1.00 84.19 261 SER A N 1
ATOM 2092 C CA . SER A 1 261 ? -2.531 2.973 26.237 1.00 84.19 261 SER A CA 1
ATOM 2093 C C . SER A 1 261 ? -1.858 3.260 24.884 1.00 84.19 261 SER A C 1
ATOM 2095 O O . SER A 1 261 ? -1.572 4.413 24.564 1.00 84.19 261 SER A O 1
ATOM 2097 N N . VAL A 1 262 ? -1.620 2.226 24.067 1.00 91.00 262 VAL A N 1
ATOM 2098 C CA . VAL A 1 262 ? -1.046 2.369 22.716 1.00 91.00 262 VAL A CA 1
ATOM 2099 C C . VAL A 1 262 ? -2.058 3.010 21.772 1.00 91.00 262 VAL A C 1
ATOM 2101 O O . VAL A 1 262 ? -1.697 3.876 20.978 1.00 91.00 262 VAL A O 1
ATOM 2104 N N . LEU A 1 263 ? -3.325 2.613 21.886 1.00 91.88 263 LEU A N 1
ATOM 2105 C CA . LEU A 1 263 ? -4.409 3.129 21.061 1.00 91.88 263 LEU A CA 1
ATOM 2106 C C . LEU A 1 263 ? -4.723 4.595 21.393 1.00 91.88 263 LEU A C 1
ATOM 2108 O O . LEU A 1 263 ? -4.881 5.396 20.479 1.00 91.88 263 LEU A O 1
ATOM 2112 N N . ASP A 1 264 ? -4.699 4.975 22.671 1.00 93.00 264 ASP A N 1
ATOM 2113 C CA . ASP A 1 264 ? -4.846 6.363 23.122 1.00 93.00 264 ASP A CA 1
ATOM 2114 C C . ASP A 1 264 ? -3.709 7.244 22.584 1.00 93.00 264 ASP A C 1
ATOM 2116 O O . ASP A 1 264 ? -3.950 8.338 22.071 1.00 93.00 264 ASP A O 1
ATOM 2120 N N . ARG A 1 265 ? -2.461 6.746 22.627 1.00 94.31 265 ARG A N 1
ATOM 2121 C CA . ARG A 1 265 ? -1.307 7.430 22.016 1.00 94.31 265 ARG A CA 1
ATOM 2122 C C . ARG A 1 265 ? -1.479 7.576 20.507 1.00 94.31 265 ARG A C 1
ATOM 2124 O O . ARG A 1 265 ? -1.255 8.661 19.978 1.00 94.31 265 ARG A O 1
ATOM 2131 N N . LEU A 1 266 ? -1.906 6.516 19.823 1.00 95.88 266 LEU A N 1
ATOM 2132 C CA . LEU A 1 266 ? -2.159 6.541 18.384 1.00 95.88 266 LEU A CA 1
ATOM 2133 C C . LEU A 1 266 ? -3.240 7.569 18.027 1.00 95.88 266 LEU A C 1
ATOM 2135 O O . LEU A 1 266 ? -3.047 8.376 17.119 1.00 95.88 266 LEU A O 1
ATOM 2139 N N . MET A 1 267 ? -4.343 7.596 18.776 1.00 95.88 267 MET A N 1
ATOM 2140 C CA . MET A 1 267 ? -5.416 8.574 18.600 1.00 95.88 267 MET A CA 1
ATOM 2141 C C . MET A 1 267 ? -4.938 10.010 18.813 1.00 95.88 267 MET A C 1
ATOM 2143 O O . MET A 1 267 ? -5.277 10.887 18.015 1.00 95.88 267 MET A O 1
ATOM 2147 N N . ALA A 1 268 ? -4.124 10.253 19.844 1.00 95.25 268 ALA A N 1
ATOM 2148 C CA . ALA A 1 268 ? -3.549 11.569 20.101 1.00 95.25 268 ALA A CA 1
ATOM 2149 C C . ALA A 1 268 ? -2.663 12.036 18.934 1.00 95.25 268 ALA A C 1
ATOM 2151 O O . ALA A 1 268 ? -2.824 13.156 18.450 1.00 95.25 268 ALA A O 1
ATOM 2152 N N . VAL A 1 269 ? -1.787 11.163 18.425 1.00 95.56 269 VAL A N 1
ATOM 2153 C CA . VAL A 1 269 ? -0.914 11.470 17.280 1.00 95.56 269 VAL A CA 1
ATOM 2154 C C . VAL A 1 269 ? -1.732 11.734 16.010 1.00 95.56 269 VAL A C 1
ATOM 2156 O O . VAL A 1 269 ? -1.484 12.721 15.315 1.00 95.56 269 VAL A O 1
ATOM 2159 N N . ILE A 1 270 ? -2.758 10.922 15.726 1.00 95.50 270 ILE A N 1
ATOM 2160 C CA . ILE A 1 270 ? -3.672 11.150 14.593 1.00 95.50 270 ILE A CA 1
ATOM 2161 C C . ILE A 1 270 ? -4.363 12.515 14.716 1.00 95.50 270 ILE A C 1
ATOM 2163 O O . ILE A 1 270 ? -4.438 13.246 13.726 1.00 95.50 270 ILE A O 1
ATOM 2167 N N . SER A 1 271 ? -4.829 12.887 15.914 1.00 94.62 271 SER A N 1
ATOM 2168 C CA . SER A 1 271 ? -5.449 14.195 16.157 1.00 94.62 271 SER A CA 1
ATOM 2169 C C . SER A 1 271 ? -4.476 15.344 15.889 1.00 94.62 271 SER A C 1
ATOM 2171 O O . SER A 1 271 ? -4.838 16.294 15.199 1.00 94.62 271 SER A O 1
ATOM 2173 N N . ILE A 1 272 ? -3.229 15.237 16.362 1.00 93.00 272 ILE A N 1
ATOM 2174 C CA . ILE A 1 272 ? -2.184 16.251 16.147 1.00 93.00 272 ILE A CA 1
ATOM 2175 C C . ILE A 1 272 ? -1.917 16.449 14.650 1.00 93.00 272 ILE A C 1
ATOM 2177 O O . ILE A 1 272 ? -1.902 17.585 14.167 1.00 93.00 272 ILE A O 1
ATOM 2181 N N . ILE A 1 273 ? -1.742 15.358 13.896 1.00 91.75 273 ILE A N 1
ATOM 2182 C CA . ILE A 1 273 ? -1.507 15.420 12.445 1.00 91.75 273 ILE A CA 1
ATOM 2183 C C . ILE A 1 273 ? -2.719 16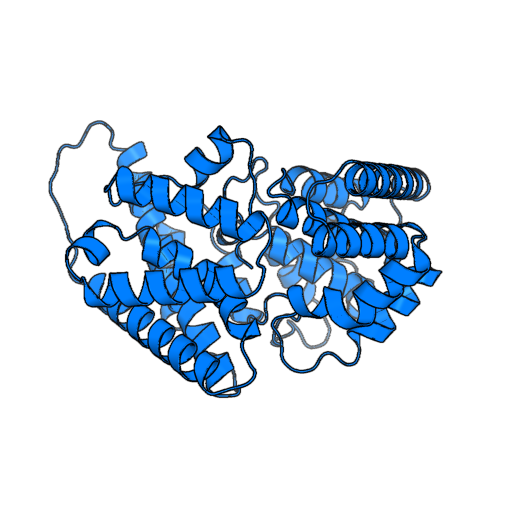.032 11.738 1.00 91.75 273 ILE A C 1
ATOM 2185 O O . ILE A 1 273 ? -2.560 16.881 10.856 1.00 91.75 273 ILE A O 1
ATOM 2189 N N . PHE A 1 274 ? -3.932 15.639 12.134 1.00 91.25 274 PHE A N 1
ATOM 2190 C CA . PHE A 1 274 ? -5.160 16.179 11.567 1.00 91.25 274 PHE A CA 1
ATOM 2191 C C . PHE A 1 274 ? -5.281 17.689 11.800 1.00 91.25 274 PHE A C 1
ATOM 2193 O O . PHE A 1 274 ? -5.486 18.438 10.841 1.00 91.25 274 PHE A O 1
ATOM 2200 N N . ASP A 1 275 ? -5.077 18.164 13.026 1.00 89.94 275 ASP A N 1
ATOM 2201 C CA . ASP A 1 275 ? -5.148 19.590 13.346 1.00 89.94 275 ASP A CA 1
ATOM 2202 C C . ASP A 1 275 ? -4.070 20.392 12.609 1.00 89.94 275 ASP A C 1
ATOM 2204 O O . ASP A 1 275 ? -4.360 21.440 12.020 1.00 89.94 275 ASP A O 1
ATOM 2208 N N . TYR A 1 276 ? -2.846 19.866 12.523 1.00 86.88 276 TYR A N 1
ATOM 2209 C CA . TYR A 1 276 ? -1.765 20.510 11.776 1.00 86.88 276 TYR A CA 1
ATOM 2210 C C . TYR A 1 276 ? -2.035 20.568 10.260 1.00 86.88 276 TYR A C 1
ATOM 2212 O O . TYR A 1 276 ? -1.740 21.572 9.596 1.00 86.88 276 TYR A O 1
ATOM 2220 N N . SER A 1 277 ? -2.654 19.528 9.691 1.00 84.12 277 SER A N 1
ATOM 2221 C CA . SER A 1 277 ? -3.033 19.489 8.270 1.00 84.12 277 SER A CA 1
ATOM 2222 C C . SER A 1 277 ? -4.081 20.548 7.902 1.00 84.12 277 SER A C 1
ATOM 2224 O O . SER A 1 277 ? -4.126 21.012 6.761 1.00 84.12 277 SER A O 1
ATOM 2226 N N . ARG A 1 278 ? -4.909 20.972 8.870 1.00 82.00 278 ARG A N 1
ATOM 2227 C CA . ARG A 1 278 ? -5.919 22.026 8.683 1.00 82.00 278 ARG A CA 1
ATOM 2228 C C . ARG A 1 278 ? -5.306 23.422 8.670 1.00 82.00 278 ARG A C 1
ATOM 2230 O O . ARG A 1 278 ? -5.817 24.294 7.968 1.00 82.00 278 ARG A O 1
ATOM 2237 N N . LEU A 1 279 ? -4.240 23.631 9.444 1.00 78.88 279 LEU A N 1
ATOM 2238 C CA . LEU A 1 279 ? -3.546 24.917 9.569 1.00 78.88 279 LEU A CA 1
ATOM 2239 C C . LEU A 1 279 ? -2.591 25.191 8.402 1.00 78.88 279 LEU A C 1
ATOM 2241 O O . LEU A 1 279 ? -2.326 26.344 8.067 1.00 78.88 279 LEU A O 1
ATOM 2245 N N . SER A 1 280 ? -2.073 24.138 7.777 1.00 64.06 280 SER A N 1
ATOM 2246 C CA . SER A 1 280 ? -1.043 24.232 6.749 1.00 64.06 280 SER A CA 1
ATOM 2247 C C . SER A 1 280 ? -1.558 23.848 5.356 1.00 64.06 280 SER A C 1
ATOM 2249 O O . SER A 1 280 ? -2.631 23.277 5.181 1.00 64.06 280 SER A O 1
ATOM 2251 N N . LYS A 1 281 ? -0.772 24.139 4.312 1.00 67.00 281 LYS A N 1
ATOM 2252 C CA . LYS A 1 281 ? -1.045 23.638 2.950 1.00 67.00 281 LYS A CA 1
ATOM 2253 C C . LYS A 1 281 ? -0.651 22.155 2.780 1.00 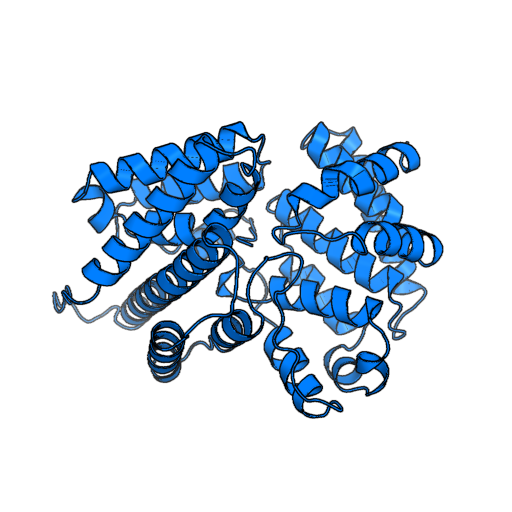67.00 281 LYS A C 1
ATOM 2255 O O . LYS A 1 281 ? -0.725 21.641 1.664 1.00 67.00 281 LYS A O 1
ATOM 2260 N N . HIS A 1 282 ? -0.266 21.451 3.853 1.00 68.12 282 HIS A N 1
ATOM 2261 C CA . HIS A 1 282 ? 0.199 20.053 3.838 1.00 68.12 282 HIS A CA 1
ATOM 2262 C C . HIS A 1 282 ? -0.940 19.027 3.918 1.00 68.12 282 HIS A C 1
ATOM 2264 O O . HIS A 1 282 ? -0.830 17.985 4.551 1.00 68.12 282 HIS A O 1
ATOM 2270 N N . ARG A 1 283 ? -2.042 19.313 3.226 1.00 71.31 283 ARG A N 1
ATOM 2271 C CA . ARG A 1 283 ? -3.232 18.458 3.124 1.00 71.31 283 ARG A CA 1
ATOM 2272 C C . ARG A 1 283 ? -2.931 17.015 2.682 1.00 71.31 283 ARG A C 1
ATOM 2274 O O . ARG A 1 283 ? -3.417 16.063 3.278 1.00 71.31 283 ARG A O 1
ATOM 2281 N N . HIS A 1 284 ? -1.969 16.865 1.771 1.00 71.62 284 HIS A N 1
ATOM 2282 C CA . HIS A 1 284 ? -1.467 15.576 1.280 1.00 71.62 284 HIS A CA 1
ATOM 2283 C C . HIS A 1 284 ? -0.951 14.619 2.373 1.00 71.62 284 HIS A C 1
ATOM 2285 O O . HIS A 1 284 ? -0.953 13.409 2.158 1.00 71.62 284 HIS A O 1
ATOM 2291 N N . VAL A 1 285 ? -0.552 15.122 3.548 1.00 78.69 285 VAL A N 1
ATOM 2292 C CA . VAL A 1 285 ? -0.103 14.285 4.678 1.00 78.69 285 VAL A CA 1
ATOM 2293 C C . VAL A 1 285 ? -1.235 13.397 5.206 1.00 78.69 285 VAL A C 1
ATOM 2295 O O . VAL A 1 285 ? -0.971 12.307 5.708 1.00 78.69 285 VAL A O 1
ATOM 2298 N N . LEU A 1 286 ? -2.502 13.786 5.011 1.00 83.56 286 LEU A N 1
ATOM 2299 C CA . LEU A 1 286 ? -3.658 12.973 5.399 1.00 83.56 286 LEU A CA 1
ATOM 2300 C C . LEU A 1 286 ? -3.726 11.635 4.654 1.00 83.56 286 LEU A C 1
ATOM 2302 O O . LEU A 1 286 ? -4.186 10.647 5.218 1.00 83.56 286 LEU A O 1
ATOM 2306 N N . ILE A 1 287 ? -3.215 11.561 3.421 1.00 81.19 287 ILE A N 1
ATOM 2307 C CA . ILE A 1 287 ? -3.099 10.294 2.677 1.00 81.19 287 ILE A CA 1
ATOM 2308 C C . ILE A 1 287 ? -2.083 9.364 3.365 1.00 81.19 287 ILE A C 1
ATOM 2310 O O . ILE A 1 287 ? -2.212 8.141 3.325 1.00 81.19 287 ILE A O 1
ATOM 2314 N N . GLY A 1 288 ? -1.095 9.935 4.060 1.00 84.81 288 GLY A N 1
ATOM 2315 C CA . GLY A 1 288 ? -0.181 9.216 4.945 1.00 84.81 288 GLY A CA 1
ATOM 2316 C C . GLY A 1 288 ? -0.889 8.477 6.081 1.00 84.81 288 GLY A C 1
ATOM 2317 O O . GLY A 1 288 ? -0.376 7.465 6.539 1.00 84.81 288 GLY A O 1
ATOM 2318 N N . LEU A 1 289 ? -2.081 8.913 6.496 1.00 90.19 289 LEU A N 1
ATOM 2319 C CA . LEU A 1 289 ? -2.817 8.315 7.611 1.00 90.19 289 LEU A CA 1
ATOM 2320 C C . LEU A 1 289 ? -3.702 7.128 7.221 1.00 90.19 289 LEU A C 1
ATOM 2322 O O . LEU A 1 289 ? -4.345 6.579 8.108 1.00 90.19 289 LEU A O 1
ATOM 2326 N N . ILE A 1 290 ? -3.756 6.705 5.952 1.00 90.44 290 ILE A N 1
ATOM 2327 C CA . ILE A 1 290 ? -4.652 5.611 5.531 1.00 90.44 290 ILE A CA 1
ATOM 2328 C C . ILE A 1 290 ? -4.403 4.331 6.343 1.00 90.44 290 ILE A C 1
ATOM 2330 O O . ILE A 1 290 ? -5.356 3.802 6.912 1.00 90.44 290 ILE A O 1
ATOM 2334 N N . PHE A 1 291 ? -3.153 3.866 6.452 1.00 93.12 291 PHE A N 1
ATOM 2335 C CA . PHE A 1 291 ? -2.824 2.685 7.256 1.00 93.12 291 PHE A CA 1
ATOM 2336 C C . PHE A 1 291 ? -3.200 2.858 8.745 1.00 93.12 291 PHE A C 1
ATOM 2338 O O . PHE A 1 291 ? -4.031 2.081 9.221 1.00 93.12 291 PHE A O 1
ATOM 2345 N N . PRO A 1 292 ? -2.727 3.898 9.470 1.00 95.38 292 PRO A N 1
ATOM 2346 C CA . PRO A 1 292 ? -3.141 4.132 10.857 1.00 95.38 292 PRO A CA 1
ATOM 2347 C C . PRO A 1 292 ? -4.657 4.228 11.065 1.00 95.38 292 PRO A C 1
ATOM 2349 O O . PRO A 1 292 ? -5.200 3.680 12.024 1.00 95.38 292 PRO A O 1
ATOM 2352 N N . LEU A 1 293 ? -5.354 4.899 10.148 1.00 94.62 293 LEU A N 1
ATOM 2353 C CA . LEU A 1 293 ? -6.796 5.104 10.214 1.00 94.62 293 LEU A CA 1
ATOM 2354 C C . LEU A 1 293 ? -7.56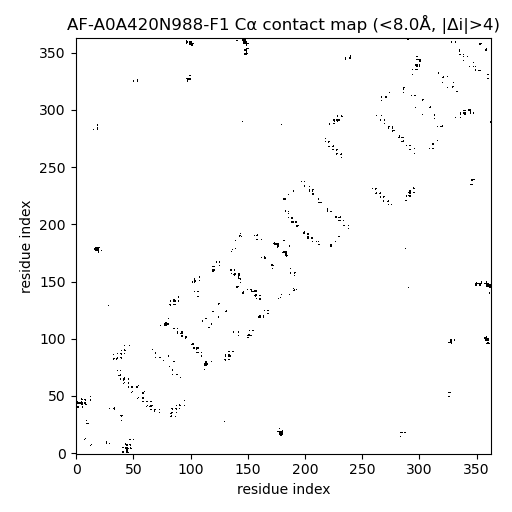3 3.794 10.035 1.00 94.62 293 LEU A C 1
ATOM 2356 O O . LEU A 1 293 ? -8.556 3.585 10.730 1.00 94.62 293 LEU A O 1
ATOM 2360 N N . VAL A 1 294 ? -7.113 2.916 9.133 1.00 94.88 294 VAL 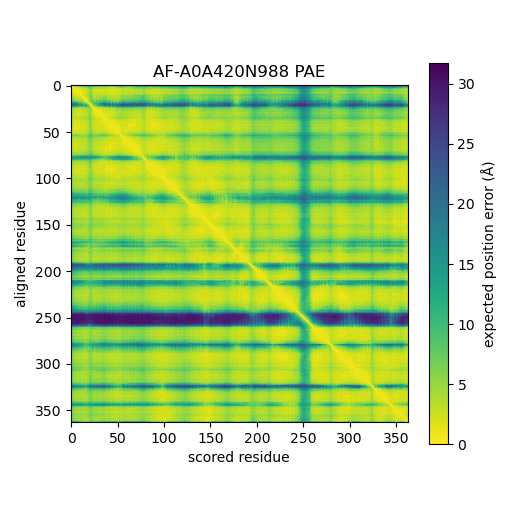A N 1
ATOM 2361 C CA . VAL A 1 294 ? -7.685 1.572 8.969 1.00 94.88 294 VAL A CA 1
ATOM 2362 C C . VAL A 1 294 ? -7.526 0.776 10.256 1.00 94.88 294 VAL A C 1
ATOM 2364 O O . VAL A 1 294 ? -8.520 0.258 10.757 1.00 94.88 294 VAL A O 1
ATOM 2367 N N . VAL A 1 295 ? -6.321 0.738 10.828 1.00 94.69 295 VAL A N 1
ATOM 2368 C CA . VAL A 1 295 ? -6.044 -0.025 12.053 1.00 94.69 295 VAL A CA 1
ATOM 2369 C C . VAL A 1 295 ? -6.934 0.428 13.209 1.00 94.69 295 VAL A C 1
ATOM 2371 O O . VAL A 1 295 ? -7.619 -0.394 13.812 1.00 94.69 295 VAL A O 1
ATOM 2374 N N . VAL A 1 296 ? -6.997 1.734 13.480 1.00 95.12 296 VAL A N 1
ATOM 2375 C CA . VAL A 1 296 ? -7.864 2.283 14.536 1.00 95.12 296 VAL A CA 1
ATOM 2376 C C . VAL A 1 296 ? -9.337 1.988 14.265 1.00 95.12 296 VAL A C 1
ATOM 2378 O O . VAL A 1 296 ? -10.081 1.657 15.183 1.00 95.12 296 VAL A O 1
ATOM 2381 N N . SER A 1 297 ? -9.778 2.106 13.011 1.00 95.06 297 SER A N 1
ATOM 2382 C CA . SER A 1 297 ? -11.185 1.893 12.652 1.00 95.06 297 SER A CA 1
ATOM 2383 C C . SER A 1 297 ? -11.647 0.450 12.870 1.00 95.06 297 SER A C 1
ATOM 2385 O O . SER A 1 297 ? -12.843 0.222 13.036 1.00 95.06 297 SER A O 1
ATOM 2387 N N . LEU A 1 298 ? -10.718 -0.510 12.891 1.00 94.00 298 LEU A N 1
ATOM 2388 C CA . LEU A 1 298 ? -10.993 -1.917 13.189 1.00 94.00 298 LEU A CA 1
ATOM 2389 C C . LEU A 1 298 ? -11.089 -2.203 14.696 1.00 94.00 298 LEU A C 1
ATOM 2391 O O . LEU A 1 298 ? -11.648 -3.225 15.085 1.00 94.00 298 LEU A O 1
ATOM 2395 N N . GLU A 1 299 ? -10.636 -1.289 15.556 1.00 93.00 299 GLU A N 1
ATOM 2396 C CA . GLU A 1 299 ? -10.806 -1.360 17.014 1.00 93.00 299 GLU A CA 1
ATOM 2397 C C . GLU A 1 299 ? -12.218 -0.883 17.419 1.00 93.00 299 GLU A C 1
ATOM 2399 O O . GLU A 1 299 ? -12.414 0.043 18.213 1.00 93.00 299 GLU A O 1
ATOM 2404 N N . VAL A 1 300 ? -13.244 -1.519 16.842 1.00 92.19 300 VAL A N 1
ATOM 2405 C CA . VAL A 1 300 ? -14.650 -1.096 16.953 1.00 92.19 300 VAL A CA 1
ATOM 2406 C C . VAL A 1 300 ? -15.144 -1.026 18.404 1.00 92.19 300 VAL A C 1
ATOM 2408 O O . VAL A 1 300 ? -15.776 -0.023 18.755 1.00 92.19 300 VAL A O 1
ATOM 2411 N N . PRO A 1 301 ? -14.857 -2.001 19.295 1.00 90.81 301 PRO A N 1
ATOM 2412 C CA . PRO A 1 301 ? -15.275 -1.902 20.692 1.00 90.81 301 PRO A CA 1
ATOM 2413 C C . PRO A 1 301 ? -14.669 -0.701 21.420 1.00 90.81 301 PRO A C 1
ATOM 2415 O O . PRO A 1 301 ? -15.356 -0.074 22.226 1.00 90.81 301 PRO A O 1
ATOM 2418 N N . TYR A 1 302 ? -13.416 -0.346 21.119 1.00 91.06 302 TYR A N 1
ATOM 2419 C CA . TYR A 1 302 ? -12.781 0.841 21.686 1.00 91.06 302 TYR A CA 1
ATOM 2420 C C . TYR A 1 302 ? -13.484 2.114 21.208 1.00 91.06 302 TYR A C 1
ATOM 2422 O O . TYR A 1 302 ? -13.863 2.946 22.033 1.00 91.06 302 TYR A O 1
ATOM 2430 N N . LEU A 1 303 ? -13.742 2.238 19.904 1.00 93.31 303 LEU A N 1
ATOM 2431 C CA . LEU A 1 303 ? -14.408 3.411 19.331 1.00 93.31 303 LEU A CA 1
ATOM 2432 C C . LEU A 1 303 ? -15.863 3.567 19.800 1.00 93.31 303 LEU A C 1
ATOM 2434 O O . LEU A 1 303 ? -16.337 4.690 19.955 1.00 93.31 303 LEU A O 1
ATOM 2438 N N . LYS A 1 304 ? -16.573 2.465 20.075 1.00 92.19 304 LYS A N 1
ATOM 2439 C CA . LYS A 1 304 ? -17.917 2.506 20.683 1.00 92.19 304 LYS A CA 1
ATOM 2440 C C . LYS A 1 304 ? -17.897 3.048 22.117 1.00 92.19 304 LYS A C 1
ATOM 2442 O O . LYS A 1 304 ? -18.854 3.702 22.519 1.00 92.19 304 LYS A O 1
ATOM 2447 N N . ARG A 1 305 ? -16.825 2.791 22.878 1.00 92.44 305 ARG A N 1
ATOM 2448 C CA . ARG A 1 305 ? -16.643 3.307 24.249 1.00 92.44 305 ARG A CA 1
ATOM 2449 C C . ARG A 1 305 ? -16.143 4.759 24.274 1.00 92.44 305 ARG A C 1
ATOM 2451 O O . ARG A 1 305 ? -16.428 5.470 25.231 1.00 92.44 305 ARG A O 1
ATOM 2458 N N . HIS A 1 306 ? -15.447 5.208 23.227 1.00 92.88 306 HIS A N 1
ATOM 2459 C CA . HIS A 1 306 ? -14.806 6.526 23.158 1.00 92.88 306 HIS A CA 1
ATOM 2460 C C . HIS A 1 306 ? -15.357 7.355 21.989 1.00 92.88 306 HIS A C 1
ATOM 2462 O O . HIS A 1 306 ? -14.789 7.390 20.895 1.00 92.88 306 HIS A O 1
ATOM 2468 N N . ALA A 1 307 ? -16.468 8.058 22.229 1.00 93.06 307 ALA A N 1
ATOM 2469 C CA . ALA A 1 307 ? -17.156 8.845 21.200 1.00 93.06 307 ALA A CA 1
ATOM 2470 C C . ALA A 1 307 ? -16.269 9.941 20.573 1.00 93.06 307 ALA A C 1
ATOM 2472 O O . ALA A 1 307 ? -16.331 10.164 19.365 1.00 93.06 307 ALA A O 1
ATOM 2473 N N . GLU A 1 308 ? -15.404 10.580 21.367 1.00 93.94 308 GLU A N 1
ATOM 2474 C CA . GLU A 1 308 ? -14.451 11.589 20.879 1.00 93.94 308 GLU A CA 1
ATOM 2475 C C . GLU A 1 308 ? -13.451 10.989 19.881 1.00 93.94 308 GLU A C 1
ATOM 2477 O O . GLU A 1 308 ? -13.220 11.551 18.810 1.00 93.94 308 GLU A O 1
ATOM 2482 N N . ALA A 1 309 ? -12.923 9.795 20.173 1.00 93.69 309 ALA A N 1
ATOM 2483 C CA . ALA A 1 309 ? -12.014 9.093 19.273 1.00 93.69 309 ALA A CA 1
ATOM 2484 C C . ALA A 1 309 ? -12.700 8.736 17.945 1.00 93.69 309 ALA A C 1
ATOM 2486 O O . ALA A 1 309 ? -12.138 8.956 16.868 1.00 93.69 309 ALA A O 1
ATOM 2487 N N . LYS A 1 310 ? -13.954 8.263 17.998 1.00 95.56 310 LYS A N 1
ATOM 2488 C CA . LYS A 1 310 ? -14.755 8.001 16.794 1.00 95.56 310 LYS A CA 1
ATOM 2489 C C . LYS A 1 310 ? -14.981 9.268 15.967 1.00 95.56 310 LYS A C 1
ATOM 2491 O O . LYS A 1 310 ? -14.887 9.218 14.741 1.00 95.56 310 LYS A O 1
ATOM 2496 N N . GLN A 1 311 ? -15.229 10.401 16.621 1.00 96.06 311 GLN A N 1
ATOM 2497 C CA . GLN A 1 311 ? -15.404 11.681 15.942 1.00 96.06 311 GLN A CA 1
ATOM 2498 C C . GLN A 1 311 ? -14.124 12.123 15.218 1.00 96.06 311 GLN A C 1
ATOM 2500 O O . GLN A 1 311 ? -14.202 12.587 14.080 1.00 96.06 311 GLN A O 1
ATOM 2505 N N . ILE A 1 312 ? -12.949 11.941 15.830 1.00 95.31 312 ILE A N 1
ATOM 2506 C CA . ILE A 1 312 ? -11.654 12.214 15.184 1.00 95.31 312 ILE A CA 1
ATOM 2507 C C . ILE A 1 312 ? -11.495 11.348 13.929 1.00 95.31 312 ILE A C 1
ATOM 2509 O O . ILE A 1 312 ? -11.215 11.881 12.854 1.00 95.31 312 ILE A O 1
ATOM 2513 N N . VAL A 1 313 ? -11.742 10.038 14.037 1.00 95.62 313 VAL A N 1
ATOM 2514 C CA . VAL A 1 313 ? -11.687 9.107 12.895 1.00 95.62 313 VAL A CA 1
ATOM 2515 C C . VAL A 1 313 ? -12.599 9.577 11.760 1.00 95.62 313 VAL A C 1
ATOM 2517 O O . VAL A 1 313 ? -12.160 9.670 10.613 1.00 95.62 313 VAL A O 1
ATOM 2520 N N . ASP A 1 314 ? -13.849 9.934 12.056 1.00 95.06 314 ASP A N 1
ATOM 2521 C CA . ASP A 1 314 ? -14.802 10.390 11.039 1.00 95.06 314 ASP A CA 1
ATOM 2522 C C . ASP A 1 314 ? -14.387 11.714 10.392 1.00 95.06 314 ASP A C 1
ATOM 2524 O O . ASP A 1 314 ? -14.507 11.874 9.175 1.00 95.06 314 ASP A O 1
ATOM 2528 N N . ASN A 1 315 ? -13.850 12.647 11.177 1.00 93.56 315 ASN A N 1
ATOM 2529 C CA . ASN A 1 315 ? -13.344 13.920 10.671 1.00 93.56 315 ASN A CA 1
ATOM 2530 C C . ASN A 1 315 ? -12.173 13.715 9.701 1.00 93.56 315 ASN A C 1
ATOM 2532 O O . ASN A 1 315 ? -12.171 14.301 8.614 1.00 93.56 315 ASN A O 1
ATOM 2536 N N . VAL A 1 316 ? -11.223 12.839 10.048 1.00 92.31 316 VAL A N 1
ATOM 2537 C CA . VAL A 1 316 ? -10.098 12.477 9.174 1.00 92.31 316 VAL A CA 1
ATOM 2538 C C . VAL A 1 316 ? -10.606 11.796 7.900 1.00 92.31 316 VAL A C 1
ATOM 2540 O O . VAL A 1 316 ? -10.236 12.212 6.800 1.00 92.31 316 VAL A O 1
ATOM 2543 N N . ARG A 1 317 ? -11.516 10.813 8.009 1.00 91.69 317 ARG A N 1
ATOM 2544 C CA . ARG A 1 317 ? -12.135 10.144 6.844 1.00 91.69 317 ARG A CA 1
ATOM 2545 C C . ARG A 1 317 ? -12.800 11.156 5.910 1.00 91.69 317 ARG A C 1
ATOM 2547 O O . ARG A 1 317 ? -12.618 11.086 4.696 1.00 91.69 317 ARG A O 1
ATOM 2554 N N . ASN A 1 318 ? -13.555 12.106 6.458 1.00 89.88 318 ASN A N 1
ATOM 2555 C CA . ASN A 1 318 ? -14.251 13.128 5.677 1.00 89.88 318 ASN A CA 1
ATOM 2556 C C . ASN A 1 318 ? -13.285 14.094 4.982 1.00 89.88 318 ASN A C 1
ATOM 2558 O O . ASN A 1 318 ? -13.509 14.445 3.822 1.00 89.88 318 ASN A O 1
ATOM 2562 N N . ALA A 1 319 ? -12.194 14.481 5.645 1.00 88.56 319 ALA A N 1
ATOM 2563 C CA . ALA A 1 319 ? -11.157 15.303 5.031 1.00 88.56 319 ALA A CA 1
ATOM 2564 C C . ALA A 1 319 ? -10.454 14.568 3.881 1.00 88.56 319 ALA A C 1
ATOM 2566 O O . ALA A 1 319 ? -10.327 15.130 2.794 1.00 88.56 319 ALA A O 1
ATOM 2567 N N . ILE A 1 320 ? -10.110 13.289 4.069 1.00 85.94 320 ILE A N 1
ATOM 2568 C CA . ILE A 1 320 ? -9.537 12.449 3.008 1.00 85.94 320 ILE A CA 1
ATOM 2569 C C . ILE A 1 320 ? -10.500 12.369 1.813 1.00 85.94 320 ILE A C 1
ATOM 2571 O O . ILE A 1 320 ? -10.081 12.627 0.682 1.00 85.94 320 ILE A O 1
ATOM 2575 N N . LYS A 1 321 ? -11.798 12.098 2.042 1.00 84.00 321 LYS A N 1
ATOM 2576 C CA . LYS A 1 321 ? -12.831 12.074 0.980 1.00 84.00 321 LYS A CA 1
ATOM 2577 C C . LYS A 1 321 ? -12.899 13.398 0.209 1.00 84.00 321 LYS A C 1
ATOM 2579 O O . LYS A 1 321 ? -13.055 13.393 -1.013 1.00 84.00 321 LYS A O 1
ATOM 2584 N N . ALA A 1 322 ? -12.773 14.530 0.903 1.00 80.06 322 ALA A N 1
ATOM 2585 C CA . ALA A 1 322 ? -12.833 15.857 0.292 1.00 80.06 322 ALA A CA 1
ATOM 2586 C C . ALA A 1 322 ? -11.643 16.148 -0.642 1.00 80.06 322 ALA A C 1
ATOM 2588 O O . ALA A 1 322 ? -11.785 16.928 -1.585 1.00 80.06 322 ALA A O 1
ATOM 2589 N N . GLU A 1 323 ? -10.498 15.486 -0.452 1.00 72.38 323 GLU A N 1
ATOM 2590 C CA . GLU A 1 323 ? -9.306 15.632 -1.303 1.00 72.38 323 GLU A CA 1
ATOM 2591 C C . GLU A 1 323 ? -9.395 14.888 -2.646 1.00 72.38 323 GLU A C 1
ATOM 2593 O O . GLU A 1 323 ? -8.397 14.747 -3.349 1.00 72.38 323 GLU A O 1
ATOM 2598 N N . ARG A 1 324 ? -10.603 14.466 -3.053 1.00 60.31 324 ARG A N 1
ATOM 2599 C CA . ARG A 1 324 ? -10.848 13.668 -4.267 1.00 60.31 324 ARG A CA 1
ATOM 2600 C C . ARG A 1 324 ? -10.057 12.361 -4.260 1.00 60.31 324 ARG A C 1
ATOM 2602 O O . ARG A 1 324 ? -9.578 11.918 -5.303 1.00 60.31 324 ARG A O 1
ATOM 2609 N N . THR A 1 325 ? -9.923 11.736 -3.092 1.00 59.25 325 THR A N 1
ATOM 2610 C CA . THR A 1 325 ? -9.382 10.382 -3.034 1.00 59.25 325 THR A CA 1
ATOM 2611 C C . THR A 1 325 ? -10.306 9.437 -3.801 1.00 59.25 325 THR A C 1
ATOM 2613 O O . THR A 1 325 ? -11.521 9.400 -3.603 1.00 59.25 325 THR A O 1
ATOM 2616 N N . TYR A 1 326 ? -9.696 8.738 -4.756 1.00 65.81 326 TYR A N 1
ATOM 2617 C CA . TYR A 1 326 ? -10.343 7.919 -5.778 1.00 65.81 326 TYR A CA 1
ATOM 2618 C C . TYR A 1 326 ? -11.037 6.686 -5.190 1.00 65.81 326 TYR A C 1
ATOM 2620 O O . TYR A 1 326 ? -11.099 6.502 -3.973 1.00 65.81 326 TYR A O 1
ATOM 2628 N N . ASN A 1 327 ? -11.522 5.806 -6.073 1.00 72.62 327 ASN A N 1
ATOM 2629 C CA . ASN A 1 327 ? -12.172 4.542 -5.715 1.00 72.62 327 ASN A CA 1
ATOM 2630 C C . ASN A 1 327 ? -11.471 3.786 -4.570 1.00 72.62 327 ASN A C 1
ATOM 2632 O O . ASN A 1 327 ? -12.177 3.234 -3.738 1.00 72.62 327 ASN A O 1
ATOM 2636 N N . LEU A 1 328 ? -10.136 3.839 -4.461 1.00 78.06 328 LEU A N 1
ATOM 2637 C CA . LEU A 1 328 ? -9.370 3.302 -3.328 1.00 78.06 328 LEU A CA 1
ATOM 2638 C C . LEU A 1 328 ? -9.951 3.694 -1.954 1.00 78.06 328 LEU A C 1
ATOM 2640 O O . LEU A 1 328 ? -10.362 2.823 -1.193 1.00 78.06 328 LEU A O 1
ATOM 2644 N N . ALA A 1 329 ? -10.035 4.992 -1.635 1.00 80.50 329 ALA A N 1
ATOM 2645 C CA . ALA A 1 329 ? -10.525 5.432 -0.327 1.00 80.50 329 ALA A CA 1
ATOM 2646 C C . ALA A 1 329 ? -12.004 5.090 -0.139 1.00 80.50 329 ALA A C 1
ATOM 2648 O O . ALA A 1 329 ? -12.421 4.736 0.959 1.00 80.50 329 ALA A O 1
ATOM 2649 N N . LYS A 1 330 ? -12.798 5.138 -1.216 1.00 85.31 330 LYS A N 1
ATOM 2650 C CA . LYS A 1 330 ? -14.200 4.711 -1.182 1.00 85.31 330 LYS A CA 1
ATOM 2651 C C . LYS A 1 330 ? -14.325 3.231 -0.800 1.00 85.31 330 LYS A C 1
ATOM 2653 O O . LYS A 1 330 ? -15.140 2.913 0.059 1.00 85.31 330 LYS A O 1
ATOM 2658 N N . VAL A 1 331 ? -13.524 2.355 -1.406 1.00 90.19 331 VAL A N 1
ATOM 2659 C CA . VAL A 1 331 ? -13.521 0.912 -1.124 1.00 90.19 331 VAL A CA 1
ATOM 2660 C C . VAL A 1 331 ? -13.031 0.644 0.297 1.00 90.19 331 VAL A C 1
ATOM 2662 O O . VAL A 1 331 ? -13.723 -0.041 1.042 1.00 90.19 331 VAL A O 1
ATOM 2665 N N . VAL A 1 332 ? -11.917 1.252 0.722 1.00 91.38 332 VAL A N 1
ATOM 2666 C CA . VAL A 1 332 ? -11.424 1.142 2.111 1.00 91.38 332 VAL A CA 1
ATOM 2667 C C . VAL A 1 332 ? -12.498 1.557 3.103 1.00 91.38 332 VAL A C 1
ATOM 2669 O O . VAL A 1 332 ? -12.789 0.841 4.053 1.00 91.38 332 VAL A O 1
ATOM 2672 N N . PHE A 1 333 ? -13.123 2.710 2.880 1.00 92.12 333 PHE A N 1
ATOM 2673 C CA . PHE A 1 333 ? -14.140 3.221 3.784 1.00 92.12 333 PHE A CA 1
ATOM 2674 C C . PHE A 1 333 ? -15.396 2.357 3.806 1.00 92.12 333 PHE A C 1
ATOM 2676 O O . PHE A 1 333 ? -15.957 2.213 4.884 1.00 92.12 333 PHE A O 1
ATOM 2683 N N . GLN A 1 334 ? -15.776 1.734 2.690 1.00 93.62 334 GLN A N 1
ATOM 2684 C CA . GLN A 1 334 ? -16.851 0.746 2.678 1.00 93.62 334 GLN A CA 1
ATOM 2685 C C . GLN A 1 334 ? -16.489 -0.497 3.503 1.00 93.62 334 GLN A C 1
ATOM 2687 O O . GLN A 1 334 ? -17.306 -0.955 4.293 1.00 93.62 334 GLN A O 1
ATOM 2692 N N . LEU A 1 335 ? -15.262 -1.016 3.375 1.00 94.81 335 LEU A N 1
ATOM 2693 C CA . LEU A 1 335 ? -14.794 -2.155 4.177 1.00 94.81 335 LEU A CA 1
ATOM 2694 C C . LEU A 1 335 ? -14.800 -1.843 5.682 1.00 94.81 335 LEU A C 1
ATOM 2696 O O . LEU A 1 335 ? -15.121 -2.715 6.488 1.00 94.81 335 LEU A O 1
ATOM 2700 N N . LEU A 1 336 ? -14.471 -0.604 6.057 1.00 95.06 336 LEU A N 1
ATOM 2701 C CA . LEU A 1 336 ? -14.530 -0.138 7.445 1.00 95.06 336 LEU A CA 1
ATOM 2702 C C . LEU A 1 336 ? -15.965 0.073 7.944 1.00 95.06 336 LEU A C 1
ATOM 2704 O O . LEU A 1 336 ? -16.240 -0.173 9.115 1.00 95.06 336 LEU A O 1
ATOM 2708 N N . ASP A 1 337 ? -16.883 0.515 7.084 1.00 95.31 337 ASP A N 1
ATOM 2709 C CA . ASP A 1 337 ? -18.300 0.626 7.445 1.00 95.31 337 ASP A CA 1
ATOM 2710 C C . ASP A 1 337 ? -18.916 -0.771 7.658 1.00 95.31 337 ASP A C 1
ATOM 2712 O O . ASP A 1 337 ? -19.678 -0.968 8.605 1.00 95.31 337 ASP A O 1
ATOM 2716 N N . ASP A 1 338 ? -18.522 -1.763 6.851 1.00 94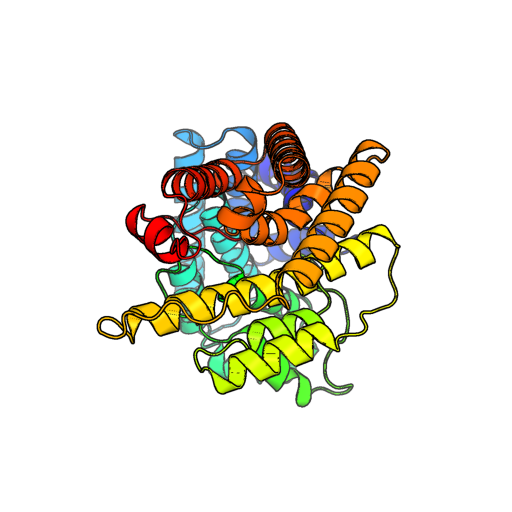.62 338 ASP A N 1
ATOM 2717 C CA . ASP A 1 338 ? -18.881 -3.171 7.061 1.00 94.62 338 ASP A CA 1
ATOM 2718 C C . ASP A 1 338 ? -18.347 -3.680 8.422 1.00 94.62 338 ASP A C 1
ATOM 2720 O O . ASP A 1 338 ? -19.101 -4.289 9.182 1.00 94.62 338 ASP A O 1
ATOM 2724 N N . ALA A 1 339 ? -17.094 -3.357 8.778 1.00 93.69 339 ALA A N 1
ATOM 2725 C CA . ALA A 1 339 ? -16.505 -3.699 10.081 1.00 93.69 339 ALA A CA 1
ATOM 2726 C C . ALA A 1 339 ? -17.257 -3.056 11.258 1.00 93.69 339 ALA A C 1
ATOM 2728 O O . ALA A 1 339 ? -17.512 -3.688 12.283 1.00 93.69 339 ALA A O 1
ATOM 2729 N N . TRP A 1 340 ? -17.644 -1.786 11.112 1.00 95.06 340 TRP A N 1
ATOM 2730 C CA . TRP A 1 340 ? -18.416 -1.067 12.124 1.00 95.06 340 TRP A CA 1
ATOM 2731 C C . TRP A 1 340 ? -19.792 -1.704 12.367 1.00 95.06 340 TRP A C 1
ATOM 2733 O O . TRP A 1 340 ? -20.229 -1.808 13.518 1.00 95.06 340 TRP A O 1
ATOM 2743 N N . ASN A 1 341 ? -20.455 -2.134 11.289 1.00 93.94 341 ASN A N 1
ATOM 2744 C CA . ASN A 1 341 ? -21.762 -2.787 11.339 1.00 93.94 341 ASN A CA 1
ATOM 2745 C C . ASN A 1 341 ? -21.693 -4.182 11.967 1.00 93.94 341 ASN A C 1
ATOM 2747 O O . ASN A 1 341 ? -22.581 -4.532 12.741 1.00 93.94 341 ASN A O 1
ATOM 2751 N N . ASP A 1 342 ? -20.643 -4.948 11.666 1.00 91.50 342 ASP A N 1
ATOM 2752 C CA . ASP A 1 342 ? -20.356 -6.222 12.335 1.00 91.50 342 ASP A CA 1
ATOM 2753 C C . ASP A 1 342 ? -20.130 -6.014 13.841 1.00 91.50 342 ASP A C 1
ATOM 2755 O O . ASP A 1 342 ? -20.692 -6.711 14.687 1.00 91.50 342 ASP A O 1
ATOM 2759 N N . GLY A 1 343 ? -19.372 -4.975 14.192 1.00 84.06 343 GLY A N 1
ATOM 2760 C CA . GLY A 1 343 ? -19.235 -4.530 15.568 1.00 84.06 343 GLY A CA 1
ATOM 2761 C C . GLY A 1 343 ? -18.292 -5.364 16.432 1.00 84.06 343 GLY A C 1
ATOM 2762 O O . GLY A 1 343 ? -18.139 -5.009 17.606 1.00 84.06 343 GLY A O 1
ATOM 2763 N N . SER A 1 344 ? -17.687 -6.427 15.892 1.00 80.56 344 SER A N 1
ATOM 2764 C CA . SER A 1 344 ? -16.723 -7.267 16.600 1.00 80.56 344 SER A CA 1
ATOM 2765 C C . SER A 1 344 ? -15.307 -6.681 16.567 1.00 80.56 344 SER A C 1
ATOM 2767 O O . SER A 1 344 ? -14.960 -5.874 15.708 1.00 80.56 344 SER A O 1
ATOM 2769 N N . SER A 1 345 ? -14.458 -7.100 17.507 1.00 74.62 345 SER A N 1
ATOM 2770 C CA . SER A 1 345 ? -13.012 -6.812 17.488 1.00 74.62 345 SER A CA 1
ATOM 2771 C C . SER A 1 345 ? -12.223 -7.729 16.549 1.00 74.62 345 SER A C 1
ATOM 2773 O O . SER A 1 345 ? -11.024 -7.535 16.369 1.00 74.62 345 SER A O 1
ATOM 2775 N N . TRP A 1 346 ? -12.870 -8.738 15.961 1.00 79.69 346 TRP A N 1
ATOM 2776 C CA . TRP A 1 346 ? -12.213 -9.823 15.218 1.00 79.69 346 TRP A CA 1
ATOM 2777 C C . TRP A 1 346 ? -12.514 -9.775 13.723 1.00 79.69 346 TRP A C 1
ATOM 2779 O O . TRP A 1 346 ? -12.256 -10.740 13.010 1.00 79.69 346 TRP A O 1
ATOM 2789 N N . TYR A 1 347 ? -13.091 -8.673 13.252 1.00 88.00 347 TYR A N 1
ATOM 2790 C CA . TYR A 1 347 ? -13.473 -8.523 11.862 1.00 88.00 347 TYR A CA 1
ATOM 2791 C C . TYR A 1 347 ? -12.263 -8.714 10.931 1.00 88.00 347 TYR A C 1
ATOM 2793 O O . TYR A 1 347 ? -11.307 -7.924 10.940 1.00 88.00 347 TYR A O 1
ATOM 2801 N N . ASP A 1 348 ? -12.304 -9.766 10.111 1.00 89.94 348 ASP A N 1
ATOM 2802 C CA . ASP A 1 348 ? -11.274 -10.042 9.114 1.00 89.94 348 ASP A CA 1
ATOM 2803 C C . ASP A 1 348 ? -11.533 -9.206 7.851 1.00 89.94 348 ASP A C 1
ATOM 2805 O O . ASP A 1 348 ? -12.210 -9.606 6.899 1.00 89.94 348 ASP A O 1
ATOM 2809 N N . ILE A 1 349 ? -10.968 -7.998 7.853 1.00 92.38 349 ILE A N 1
ATOM 2810 C CA . ILE A 1 349 ? -11.019 -7.088 6.708 1.00 92.38 349 ILE A CA 1
ATOM 2811 C C . ILE A 1 349 ? -10.331 -7.666 5.460 1.00 92.38 349 ILE A C 1
ATOM 2813 O O . ILE A 1 349 ? -10.735 -7.342 4.343 1.00 92.38 349 ILE A O 1
ATOM 2817 N N . ASP A 1 350 ? -9.323 -8.526 5.629 1.00 92.00 350 ASP A N 1
ATOM 2818 C CA . ASP A 1 350 ? -8.598 -9.153 4.527 1.00 92.00 350 ASP A CA 1
ATOM 2819 C C . ASP A 1 350 ? -9.484 -10.200 3.836 1.00 92.00 350 ASP A C 1
ATOM 2821 O O . ASP A 1 350 ? -9.578 -10.229 2.606 1.00 92.00 350 ASP A O 1
ATOM 2825 N N . GLU A 1 351 ? -10.185 -11.029 4.612 1.00 91.56 351 GLU A N 1
ATOM 2826 C CA . GLU A 1 351 ? -11.179 -11.970 4.087 1.00 91.56 351 GLU A CA 1
ATOM 2827 C C . GLU A 1 351 ? -12.336 -11.236 3.410 1.00 91.56 351 GLU A C 1
ATOM 2829 O O . GLU A 1 351 ? -12.725 -11.595 2.291 1.00 91.56 351 GLU A O 1
ATOM 2834 N N . ARG A 1 352 ? -12.835 -10.153 4.020 1.00 94.06 352 ARG A N 1
ATOM 2835 C CA . ARG A 1 352 ? -13.877 -9.334 3.397 1.00 94.06 352 ARG A CA 1
ATOM 2836 C C . ARG A 1 352 ? -13.425 -8.780 2.050 1.00 94.06 352 ARG A C 1
ATOM 2838 O O . ARG A 1 352 ? -14.166 -8.915 1.074 1.00 94.06 352 ARG A O 1
ATOM 2845 N N . ALA A 1 353 ? -12.243 -8.173 1.983 1.00 94.62 353 ALA A N 1
ATOM 2846 C CA . ALA A 1 353 ? -11.707 -7.608 0.749 1.00 94.62 353 ALA A CA 1
ATOM 2847 C C . ALA A 1 353 ? -11.574 -8.683 -0.347 1.00 94.62 353 ALA A C 1
ATOM 2849 O O . ALA A 1 353 ? -12.073 -8.491 -1.460 1.00 94.62 353 ALA A O 1
ATOM 2850 N N . ARG A 1 354 ? -11.048 -9.872 -0.006 1.00 94.81 354 ARG A N 1
ATOM 2851 C CA . ARG A 1 354 ? -11.005 -11.025 -0.925 1.00 94.81 354 ARG A CA 1
ATOM 2852 C C . ARG A 1 354 ? -12.394 -11.441 -1.411 1.00 94.81 354 ARG A C 1
ATOM 2854 O O . ARG A 1 354 ? -12.566 -11.680 -2.603 1.00 94.81 354 ARG A O 1
ATOM 2861 N N . SER A 1 355 ? -13.393 -11.487 -0.525 1.00 93.94 355 SER A N 1
ATOM 2862 C CA . SER A 1 355 ? -14.774 -11.858 -0.886 1.00 93.94 355 SER A CA 1
ATOM 2863 C C . SER A 1 355 ? -15.426 -10.885 -1.878 1.00 93.94 355 SER A C 1
ATOM 2865 O O . SER A 1 355 ? -16.305 -11.276 -2.643 1.00 93.94 355 SER A O 1
ATOM 2867 N N . GLN A 1 356 ? -14.979 -9.625 -1.889 1.00 93.62 356 GLN A N 1
ATOM 2868 C CA . GLN A 1 356 ? -15.417 -8.599 -2.838 1.00 93.62 356 GLN A CA 1
ATOM 2869 C C . GLN A 1 356 ? -14.547 -8.550 -4.106 1.00 93.62 356 GLN A C 1
ATOM 2871 O O . GLN A 1 356 ? -14.828 -7.758 -5.004 1.00 93.62 356 GLN A O 1
ATOM 2876 N N . GLY A 1 357 ? -13.503 -9.382 -4.195 1.00 92.81 357 GLY A N 1
ATOM 2877 C CA . GLY A 1 357 ? -12.567 -9.399 -5.318 1.00 92.81 357 GLY A CA 1
ATOM 2878 C C . GLY A 1 357 ? -11.697 -8.144 -5.415 1.00 92.81 357 GLY A C 1
ATOM 2879 O O . GLY A 1 357 ? -11.263 -7.805 -6.516 1.00 92.81 357 GLY A O 1
ATOM 2880 N N . VAL A 1 358 ? -11.469 -7.444 -4.297 1.00 94.25 358 VAL A N 1
ATOM 2881 C CA . VAL A 1 358 ? -10.695 -6.197 -4.264 1.00 94.25 358 VAL A CA 1
ATOM 2882 C C . VAL A 1 358 ? -9.359 -6.377 -3.552 1.00 94.25 358 VAL A C 1
ATOM 2884 O O . VAL A 1 358 ? -9.267 -7.064 -2.537 1.00 94.25 358 VAL A O 1
ATOM 2887 N N . GLU A 1 359 ? -8.336 -5.697 -4.063 1.00 94.44 359 GLU A N 1
ATOM 2888 C CA . GLU A 1 359 ? -7.049 -5.514 -3.388 1.00 94.44 359 GLU A CA 1
ATOM 2889 C C . GLU A 1 359 ? -6.746 -4.027 -3.252 1.00 94.44 359 GLU A C 1
ATOM 2891 O O . GLU A 1 359 ? -6.905 -3.256 -4.200 1.00 94.44 359 GLU A O 1
ATOM 2896 N N . VAL A 1 360 ? -6.291 -3.616 -2.072 1.00 91.12 360 VAL A N 1
ATOM 2897 C CA . VAL A 1 360 ? -6.127 -2.200 -1.737 1.00 91.12 360 VAL A CA 1
ATOM 2898 C C . VAL A 1 360 ? -4.797 -1.983 -1.030 1.00 91.12 360 VAL A C 1
ATOM 2900 O O . VAL A 1 360 ? -4.561 -2.559 0.027 1.00 91.12 360 VAL A O 1
ATOM 2903 N N . ALA A 1 361 ? -3.971 -1.088 -1.570 1.00 90.25 361 ALA A N 1
ATOM 2904 C CA . ALA A 1 361 ? -2.787 -0.580 -0.887 1.00 90.25 361 ALA A CA 1
ATOM 2905 C C . ALA A 1 361 ? -3.151 0.484 0.164 1.00 90.25 361 ALA A C 1
ATOM 2907 O O . ALA A 1 361 ? -3.937 1.395 -0.104 1.00 90.25 361 ALA A O 1
ATOM 2908 N N . LEU A 1 362 ? -2.550 0.377 1.348 1.00 89.00 362 LEU A N 1
ATOM 2909 C CA . LEU A 1 362 ? -2.697 1.307 2.474 1.00 89.00 362 LEU A CA 1
ATOM 2910 C C . LEU A 1 362 ? -1.552 2.335 2.557 1.00 89.00 362 LEU A C 1
ATOM 2912 O O . LEU A 1 362 ? -1.590 3.233 3.405 1.00 89.00 362 LEU A O 1
ATOM 2916 N N . MET A 1 363 ? -0.547 2.196 1.684 1.00 79.75 363 MET A N 1
ATOM 2917 C CA . MET A 1 363 ? 0.635 3.060 1.586 1.00 79.75 363 MET A CA 1
ATOM 2918 C C . MET A 1 363 ? 0.525 4.203 0.591 1.00 79.75 363 MET A C 1
ATOM 2920 O O . MET A 1 363 ? -0.422 4.266 -0.218 1.00 79.75 363 MET A O 1
#

Solvent-accessible surface area (backbone atoms only — not comparable to full-atom values): 19677 Å² total; per-residue (Å²): 121,45,68,68,32,22,55,46,15,62,76,52,48,49,64,79,57,39,63,41,85,84,65,84,60,54,52,58,48,55,57,56,30,39,76,69,18,75,32,30,38,35,39,39,11,29,46,32,42,31,73,73,63,46,97,38,73,73,38,52,53,40,42,52,53,25,51,53,46,39,53,52,52,52,69,74,43,62,72,53,88,44,50,23,56,50,41,27,52,43,48,51,40,53,44,25,26,52,65,27,29,76,28,51,63,55,56,49,49,53,39,60,54,44,41,39,91,63,56,57,66,38,75,68,48,80,76,33,64,64,46,42,51,39,48,52,55,48,13,59,71,36,30,63,90,43,34,43,13,68,86,45,82,62,83,50,46,42,52,53,50,52,58,35,26,63,75,38,94,86,40,62,79,81,50,65,40,60,46,68,43,43,46,40,65,60,48,50,54,60,48,67,68,58,98,48,74,72,54,48,54,52,46,41,49,51,49,67,68,58,82,80,75,95,62,58,70,70,60,45,42,50,51,50,26,45,39,43,26,49,45,51,42,54,51,47,53,52,54,41,49,52,51,70,72,43,81,80,65,91,65,100,76,74,91,59,79,73,58,56,62,52,49,54,51,31,50,51,38,49,49,52,52,53,56,51,30,71,79,43,92,52,51,73,57,58,62,67,39,44,44,33,51,52,45,57,55,48,41,27,59,58,38,72,74,32,62,69,60,41,50,52,54,51,52,53,53,52,53,46,54,70,70,67,52,51,60,36,54,55,51,53,50,49,56,44,52,52,38,52,70,70,46,45,70,61,67,57,59,42,60,51,28,41,77,71,62,27,16,38,65,37,103

Radius of gyration: 20.4 Å; Cα contacts (8 Å, |Δi|>4): 454; chains: 1; bounding box: 52×50×56 Å

Mean predicted aligned error: 6.78 Å

Foldseek 3Di:
DLPVLLVCLLVPVLLLQWLAPDDPVVSVLLVVLVVQAVLSSLLSSLSSVCLVPNDDPVSVVSVVVSVVRLVVVLVVQFQDLGLSSLLSLLSNLVSCQLVLAARVVSLVVSCVRNVCVPVLLDLVLVVDPSSVLSLLSSQLSLQPLQKFQHPDHRPLSLVSNQVSQCPHDVGGDQAQRGRLRETSQLVNLSSQPDDDPVSLVVSLVSLVPDPDDDDDPLSVLLNLLVSLLSNLVSVLVSVLVVCVVCVPDPDPDDPPPPNVVSLVSSLVSLLVNLVVCVVDVVLSCLLSCLSSLLSSLLQLVVCVVPVVSVVSSVSSLVSCVVVSSGVQSVVSVVLSVVSNVVRDSNDRSRVVSNVVNGMHGSD

pLDDT: mean 85.05, std 11.61, range [37.78, 96.06]

Organism: Fusarium oxysporum (NCBI:txid5507)